Protein AF-A0A431VGW2-F1 (afdb_monomer)

Nearest PDB structures (foldseek):
  7bnu-assembly1_A2  TM=2.178E-01  e=5.273E+00  Danio rerio
  8dh2-assembly4_L  TM=2.349E-01  e=7.583E+00  Escherichia phage T7

Foldseek 3Di:
DQPDDLVLQDDDPVVLVVQLVLLQVLQVVLQVVLQVCCCVPPVDHSQKDWDPCLSVVLSVLLSSLVSVVCRVVNHDNPDADFLLLSLLSSLVSLLVDQLVSTMDGPDPPDDSVSSRLSSLLSSLSSSCVSLVFDDDPPVVVVSVVSSVVVVPPPDDDSVNSSVVSVVVCVVGHDDGDGDD

pLDDT: mean 82.5, std 11.65, range [38.53, 95.81]

Sequence (180 aa):
MPLYSVDDFQPSDFKKLNRIDVVQKTAEISVKTCNRIALRDHNLSDAVCVKEDGASNLVKAYFYNVSLFKVRNAYKKDQRINQEKICALLLKTCTEHNWAALFSQKSADLSDDFMEKMFIDFTFKLICAFAGVKDTSQTGNLERDFQICMHENSFMTDEWACWMMTSFIKAYGGPMGCEE

Mean predicted aligned error: 6.69 Å

Structure (mmCIF, N/CA/C/O backbone):
data_AF-A0A431VGW2-F1
#
_entry.id   AF-A0A431VGW2-F1
#
loop_
_atom_site.group_PDB
_atom_site.id
_atom_site.type_symbol
_atom_site.label_atom_id
_atom_site.label_alt_id
_atom_site.label_comp_id
_atom_site.label_asym_id
_atom_site.label_entity_id
_atom_site.label_seq_id
_atom_site.pdbx_PDB_ins_code
_atom_site.Cartn_x
_atom_site.Cartn_y
_atom_site.Cartn_z
_atom_site.occupancy
_atom_site.B_iso_or_equiv
_atom_site.auth_seq_id
_atom_site.auth_comp_id
_atom_site.auth_asym_id
_atom_site.auth_atom_id
_atom_site.pdbx_PDB_model_num
ATOM 1 N N . MET A 1 1 ? -3.380 15.784 28.406 1.00 56.41 1 MET A N 1
ATOM 2 C CA . MET A 1 1 ? -2.441 14.719 27.988 1.00 56.41 1 MET A CA 1
ATOM 3 C C . MET A 1 1 ? -3.245 13.590 27.366 1.00 56.41 1 MET A C 1
ATOM 5 O O . MET A 1 1 ? -4.336 13.342 27.873 1.00 56.41 1 MET A O 1
ATOM 9 N N . PRO A 1 2 ? -2.776 12.954 26.278 1.00 64.44 2 PRO A N 1
ATOM 10 C CA . PRO A 1 2 ? -3.439 11.767 25.747 1.00 64.44 2 PRO A CA 1
ATOM 11 C C . PRO A 1 2 ? -3.465 10.663 26.815 1.00 64.44 2 PRO A C 1
ATOM 13 O O . PRO A 1 2 ? -2.483 10.471 27.526 1.00 64.44 2 PRO A O 1
ATOM 16 N N . LEU A 1 3 ? -4.604 9.978 26.948 1.00 74.62 3 LEU A N 1
ATOM 17 C CA . LEU A 1 3 ? -4.813 8.896 27.926 1.00 74.62 3 LEU A CA 1
ATOM 18 C C . LEU A 1 3 ? -4.032 7.617 27.589 1.00 74.62 3 LEU A C 1
ATOM 20 O O . LEU A 1 3 ? -3.832 6.781 28.463 1.00 74.62 3 LEU A O 1
ATOM 24 N N . TYR A 1 4 ? -3.611 7.472 26.334 1.00 82.19 4 TYR A N 1
ATOM 25 C CA . TYR A 1 4 ? -2.929 6.297 25.807 1.00 82.19 4 TYR A CA 1
ATOM 26 C C . TYR A 1 4 ? -1.738 6.723 24.945 1.00 82.19 4 TYR A C 1
ATOM 28 O O . TYR A 1 4 ? -1.750 7.792 24.329 1.00 82.19 4 TYR A O 1
ATOM 36 N N . SER A 1 5 ? -0.723 5.870 24.898 1.00 87.56 5 SER A N 1
ATOM 37 C CA . SER A 1 5 ? 0.458 5.976 24.044 1.00 87.56 5 SER A CA 1
ATOM 38 C C . SER A 1 5 ? 0.283 5.186 22.740 1.00 87.56 5 SER A C 1
ATOM 40 O O . SER A 1 5 ? -0.665 4.421 22.577 1.00 87.56 5 SER A O 1
ATOM 42 N N . VAL A 1 6 ? 1.207 5.349 21.790 1.00 87.06 6 VAL A N 1
ATOM 43 C CA . VAL A 1 6 ? 1.234 4.559 20.541 1.00 87.06 6 VAL A CA 1
ATOM 44 C C . VAL A 1 6 ? 1.392 3.061 20.837 1.00 87.06 6 VAL A C 1
ATOM 46 O O . VAL A 1 6 ? 0.783 2.227 20.162 1.00 87.06 6 VAL A O 1
ATOM 49 N N . ASP A 1 7 ? 2.161 2.724 21.873 1.00 87.62 7 ASP A N 1
ATOM 50 C CA . ASP A 1 7 ? 2.459 1.344 22.264 1.00 87.62 7 ASP A CA 1
ATOM 51 C C . ASP A 1 7 ? 1.246 0.622 22.862 1.00 87.62 7 ASP A C 1
ATOM 53 O O . ASP A 1 7 ? 1.153 -0.603 22.802 1.00 87.62 7 ASP A O 1
ATOM 57 N N . ASP A 1 8 ? 0.252 1.370 23.345 1.00 85.19 8 ASP A N 1
ATOM 58 C CA . ASP A 1 8 ? -1.001 0.807 23.850 1.00 85.19 8 ASP A CA 1
ATOM 59 C C . ASP A 1 8 ? -1.900 0.208 22.755 1.00 85.19 8 ASP A C 1
ATOM 61 O O . ASP A 1 8 ? -2.843 -0.518 23.076 1.00 85.19 8 ASP A O 1
ATOM 65 N N . PHE A 1 9 ? -1.632 0.512 21.480 1.00 85.31 9 PHE A N 1
ATOM 66 C CA . PHE A 1 9 ? -2.439 0.086 20.329 1.00 85.31 9 PHE A CA 1
ATOM 67 C C . PHE A 1 9 ? -1.721 -0.915 19.417 1.00 85.31 9 PHE A C 1
ATOM 69 O O . PHE A 1 9 ? -2.153 -1.138 18.283 1.00 85.31 9 PHE A O 1
ATOM 76 N N . GLN A 1 10 ? -0.629 -1.525 19.889 1.00 84.44 10 GLN A N 1
ATOM 77 C CA . GLN A 1 10 ? 0.114 -2.504 19.102 1.00 84.44 10 GLN A CA 1
ATOM 78 C C . GLN A 1 10 ? -0.787 -3.690 18.719 1.00 84.44 10 GLN A C 1
ATOM 80 O O . GLN A 1 10 ? -1.446 -4.276 19.581 1.00 84.44 10 GLN A O 1
ATOM 85 N N . PRO A 1 11 ? -0.840 -4.069 17.432 1.00 85.88 11 PRO A N 1
ATOM 86 C CA . PRO A 1 11 ? -1.615 -5.227 17.009 1.00 85.88 11 PRO A CA 1
ATOM 87 C C . PRO A 1 11 ? -0.935 -6.520 17.478 1.00 85.88 11 PRO A C 1
ATOM 89 O O . PRO A 1 11 ? 0.277 -6.551 17.706 1.00 85.88 11 PRO A O 1
ATOM 92 N N . SER A 1 12 ? -1.707 -7.605 17.555 1.00 88.31 12 SER A N 1
ATOM 93 C CA . SER A 1 12 ? -1.162 -8.940 17.812 1.00 88.31 12 SER A CA 1
ATOM 94 C C . SER A 1 12 ? -0.187 -9.374 16.715 1.00 88.31 12 SER A C 1
ATOM 96 O O . SER A 1 12 ? -0.323 -8.975 15.554 1.00 88.31 12 SER A O 1
ATOM 98 N N . ASP A 1 13 ? 0.758 -10.249 17.059 1.00 90.06 13 ASP A N 1
ATOM 99 C CA . ASP A 1 13 ? 1.741 -10.767 16.099 1.00 90.06 13 ASP A CA 1
ATOM 100 C C . ASP A 1 13 ? 1.074 -11.495 14.932 1.00 90.06 13 ASP A C 1
ATOM 102 O O . ASP A 1 13 ? 1.464 -11.309 13.783 1.00 90.06 13 ASP A O 1
ATOM 106 N N . PHE A 1 14 ? -0.010 -12.230 15.196 1.00 90.06 14 PHE A N 1
ATOM 107 C CA . PHE A 1 14 ? -0.814 -12.854 14.147 1.00 90.06 14 PHE A CA 1
ATOM 108 C C . PHE A 1 14 ? -1.362 -11.822 13.149 1.00 90.06 14 PHE A C 1
ATOM 110 O O . PHE A 1 14 ? -1.251 -12.003 11.936 1.00 90.06 14 PHE A O 1
ATOM 117 N N . LYS A 1 15 ? -1.907 -10.700 13.642 1.00 88.00 15 LYS A N 1
ATOM 118 C CA . LYS A 1 15 ? -2.423 -9.625 12.784 1.00 88.00 15 LYS A CA 1
ATOM 119 C C . LYS A 1 15 ? -1.292 -8.954 12.001 1.00 88.00 15 LYS A C 1
ATOM 121 O O . LYS A 1 15 ? -1.484 -8.654 10.825 1.00 88.00 15 LYS A O 1
ATOM 126 N N . LYS A 1 16 ? -0.114 -8.761 12.609 1.00 90.62 16 LYS A N 1
ATOM 127 C CA . LYS A 1 16 ? 1.080 -8.242 11.917 1.00 90.62 16 LYS A CA 1
ATOM 128 C C . LYS A 1 16 ? 1.514 -9.166 10.781 1.00 90.62 16 LYS A C 1
ATOM 130 O O . LYS A 1 16 ? 1.629 -8.704 9.651 1.00 90.62 16 LYS A O 1
ATOM 135 N N . LEU A 1 17 ? 1.689 -10.455 11.066 1.00 93.44 17 LEU A N 1
ATOM 136 C CA . LEU A 1 17 ? 2.122 -11.459 10.091 1.00 93.44 17 LEU A CA 1
ATOM 137 C C . LEU A 1 17 ? 1.144 -11.585 8.922 1.00 93.44 17 LEU A C 1
ATOM 139 O O . LEU A 1 17 ? 1.574 -11.589 7.774 1.00 93.44 17 LEU A O 1
ATOM 143 N N . ASN A 1 18 ? -0.163 -11.598 9.194 1.00 91.94 18 ASN A N 1
ATOM 144 C CA . ASN A 1 18 ? -1.176 -11.631 8.139 1.00 91.94 18 ASN A CA 1
ATOM 145 C C . ASN A 1 18 ? -1.079 -10.396 7.221 1.00 91.94 18 ASN A C 1
ATOM 147 O O . ASN A 1 18 ? -1.107 -10.514 6.000 1.00 91.94 18 ASN A O 1
ATOM 151 N N . ARG A 1 19 ? -0.890 -9.192 7.783 1.00 91.44 19 ARG A N 1
ATOM 152 C CA . ARG A 1 19 ? -0.710 -7.986 6.956 1.00 91.44 19 ARG A CA 1
ATOM 153 C C . ARG A 1 19 ? 0.586 -8.016 6.145 1.00 91.44 19 ARG A C 1
ATOM 155 O O . ARG A 1 19 ? 0.565 -7.572 5.002 1.00 91.44 19 ARG A O 1
ATOM 162 N N . ILE A 1 20 ? 1.675 -8.551 6.699 1.00 94.50 20 ILE A N 1
ATOM 163 C CA . ILE A 1 20 ? 2.938 -8.733 5.965 1.00 94.50 20 ILE A CA 1
ATOM 164 C C . ILE A 1 20 ? 2.726 -9.670 4.774 1.00 94.50 20 ILE A C 1
ATOM 166 O O . ILE A 1 20 ? 3.119 -9.319 3.668 1.00 94.50 20 ILE A O 1
ATOM 170 N N . ASP A 1 21 ? 2.052 -10.804 4.974 1.00 94.50 21 ASP A N 1
ATOM 171 C CA . ASP A 1 21 ? 1.747 -11.766 3.908 1.00 94.50 21 ASP A CA 1
ATOM 172 C C . ASP A 1 21 ? 0.915 -11.136 2.776 1.00 94.50 21 ASP A C 1
ATOM 174 O O . ASP A 1 21 ? 1.247 -11.287 1.601 1.00 94.50 21 ASP A O 1
ATOM 178 N N . VAL A 1 22 ? -0.116 -10.350 3.112 1.00 93.50 22 VAL A N 1
ATOM 179 C CA . VAL A 1 22 ? -0.934 -9.636 2.113 1.00 93.50 22 VAL A CA 1
ATOM 180 C C . VAL A 1 22 ? -0.104 -8.619 1.325 1.00 93.50 22 VAL A C 1
ATOM 182 O O . VAL A 1 22 ? -0.194 -8.576 0.095 1.00 93.50 22 VAL A O 1
ATOM 185 N N . VAL A 1 23 ? 0.717 -7.812 2.005 1.00 94.62 23 VAL A N 1
ATOM 186 C CA . VAL A 1 23 ? 1.599 -6.830 1.354 1.00 94.62 23 VAL A CA 1
ATOM 187 C C . VAL A 1 23 ? 2.601 -7.529 0.437 1.00 94.62 23 VAL A C 1
ATOM 189 O O . VAL A 1 23 ? 2.736 -7.138 -0.721 1.00 94.62 23 VAL A O 1
ATOM 192 N N . GLN A 1 24 ? 3.253 -8.584 0.928 1.00 95.81 24 GLN A N 1
ATOM 193 C CA . GLN A 1 24 ? 4.257 -9.345 0.191 1.00 95.81 24 GLN A CA 1
ATOM 194 C C . GLN A 1 24 ? 3.669 -9.963 -1.082 1.00 95.81 24 GLN A C 1
ATOM 196 O O . GLN A 1 24 ? 4.183 -9.726 -2.173 1.00 95.81 24 GLN A O 1
ATOM 201 N N . LYS A 1 25 ? 2.541 -10.674 -0.972 1.00 94.88 25 LYS A N 1
ATOM 202 C CA . LYS A 1 25 ? 1.861 -11.281 -2.127 1.00 94.88 25 LYS A CA 1
ATOM 203 C C . LYS A 1 25 ? 1.445 -10.242 -3.162 1.00 94.88 25 LYS A C 1
ATOM 205 O O . LYS A 1 25 ? 1.613 -10.455 -4.361 1.00 94.88 25 LYS A O 1
ATOM 210 N N . THR A 1 26 ? 0.918 -9.106 -2.708 1.00 94.19 26 THR A N 1
ATOM 211 C CA . THR A 1 26 ? 0.514 -8.016 -3.606 1.00 94.19 26 THR A CA 1
ATOM 212 C C . THR A 1 26 ? 1.727 -7.436 -4.337 1.00 94.19 26 THR A C 1
ATOM 214 O O . THR A 1 26 ? 1.689 -7.256 -5.554 1.00 94.19 26 THR A O 1
ATOM 217 N N . ALA A 1 27 ? 2.832 -7.217 -3.619 1.00 94.06 27 ALA A N 1
ATOM 218 C CA . ALA A 1 27 ? 4.085 -6.725 -4.178 1.00 94.06 27 ALA A CA 1
ATOM 219 C C . ALA A 1 27 ? 4.665 -7.691 -5.224 1.00 94.06 27 ALA A C 1
ATOM 221 O O . ALA A 1 27 ? 5.057 -7.264 -6.308 1.00 94.06 27 ALA A O 1
ATOM 222 N N . GLU A 1 28 ? 4.661 -8.996 -4.948 1.00 94.62 28 GLU A N 1
ATOM 223 C CA . GLU A 1 28 ? 5.134 -10.031 -5.876 1.00 94.62 28 GLU A CA 1
ATOM 224 C C . GLU A 1 28 ? 4.308 -10.088 -7.169 1.00 94.62 28 GLU A C 1
ATOM 226 O O . GLU A 1 28 ? 4.868 -10.223 -8.261 1.00 94.62 28 GLU A O 1
ATOM 231 N N . ILE A 1 29 ? 2.983 -9.931 -7.075 1.00 92.50 29 ILE A N 1
ATOM 232 C CA . ILE A 1 29 ? 2.098 -9.864 -8.246 1.00 92.50 29 ILE A CA 1
ATOM 233 C C . ILE A 1 29 ? 2.423 -8.635 -9.108 1.00 92.50 29 ILE A C 1
ATOM 235 O O . ILE A 1 29 ? 2.529 -8.752 -10.338 1.00 92.50 29 ILE A O 1
ATOM 239 N N . SER A 1 30 ? 2.608 -7.467 -8.487 1.00 92.06 30 SER A N 1
ATOM 240 C CA . SER A 1 30 ? 2.977 -6.239 -9.200 1.00 92.06 30 SER A CA 1
ATOM 241 C C . SER A 1 30 ? 4.365 -6.350 -9.835 1.00 92.06 30 SER A C 1
ATOM 243 O O . SER A 1 30 ? 4.507 -6.042 -11.017 1.00 92.06 30 SER A O 1
ATOM 245 N N . VAL A 1 31 ? 5.357 -6.909 -9.134 1.00 93.25 31 VAL A N 1
ATOM 246 C CA . VAL A 1 31 ? 6.702 -7.165 -9.683 1.00 93.25 31 VAL A CA 1
ATOM 247 C C . VAL A 1 31 ? 6.652 -8.111 -10.879 1.00 93.25 31 VAL A C 1
ATOM 249 O O . VAL A 1 31 ? 7.264 -7.834 -11.908 1.00 93.25 31 VAL A O 1
ATOM 252 N N . LYS A 1 32 ? 5.892 -9.209 -10.801 1.00 93.00 32 LYS A N 1
ATOM 253 C CA . LYS A 1 32 ? 5.741 -10.145 -11.925 1.00 93.00 32 LYS A CA 1
ATOM 254 C C . LYS A 1 32 ? 5.127 -9.466 -13.150 1.00 93.00 32 LYS A C 1
ATOM 256 O O . LYS A 1 32 ? 5.559 -9.704 -14.278 1.00 93.00 32 LYS A O 1
ATOM 261 N N . THR A 1 33 ? 4.118 -8.624 -12.932 1.00 90.38 33 THR A N 1
ATOM 262 C CA . THR A 1 33 ? 3.461 -7.858 -14.002 1.00 90.38 33 THR A CA 1
ATOM 263 C C . THR A 1 33 ? 4.434 -6.863 -14.632 1.00 90.38 33 THR A C 1
ATOM 265 O O . THR A 1 33 ? 4.555 -6.815 -15.855 1.00 90.38 33 THR A O 1
ATOM 268 N N . CYS A 1 34 ? 5.173 -6.143 -13.793 1.00 89.44 34 CYS A N 1
ATOM 269 C CA . CYS A 1 34 ? 6.195 -5.178 -14.170 1.00 89.44 34 CYS A CA 1
ATOM 270 C C . CYS A 1 34 ? 7.328 -5.819 -14.984 1.00 89.44 34 CYS A C 1
ATOM 272 O O . CYS A 1 34 ? 7.589 -5.393 -16.105 1.00 89.44 34 CYS A O 1
ATOM 274 N N . ASN A 1 35 ? 7.919 -6.915 -14.499 1.00 91.62 35 ASN A N 1
ATOM 275 C CA . ASN A 1 35 ? 8.983 -7.628 -15.209 1.00 91.62 35 ASN A CA 1
ATOM 276 C C . ASN A 1 35 ? 8.513 -8.175 -16.565 1.00 91.62 35 ASN A C 1
ATOM 278 O O . ASN A 1 35 ? 9.290 -8.209 -17.514 1.00 91.62 35 ASN A O 1
ATOM 282 N N . ARG A 1 36 ? 7.233 -8.550 -16.707 1.00 91.50 36 ARG A N 1
ATOM 283 C CA . ARG A 1 36 ? 6.671 -8.939 -18.011 1.00 91.50 36 ARG A CA 1
ATOM 284 C C . ARG A 1 36 ? 6.597 -7.760 -18.988 1.00 91.50 36 ARG A C 1
ATOM 286 O O . ARG A 1 36 ? 6.844 -7.952 -20.174 1.00 91.50 36 ARG A O 1
ATOM 293 N N . ILE A 1 37 ? 6.241 -6.568 -18.507 1.00 89.25 37 ILE A N 1
ATOM 294 C CA . ILE A 1 37 ? 6.200 -5.343 -19.320 1.00 89.25 37 ILE A CA 1
ATOM 295 C C . ILE A 1 37 ? 7.624 -4.921 -19.696 1.00 89.25 37 ILE A C 1
ATOM 297 O O . ILE A 1 37 ? 7.900 -4.723 -20.874 1.00 89.25 37 ILE A O 1
ATOM 301 N N . ALA A 1 38 ? 8.542 -4.887 -18.727 1.00 88.25 38 ALA A N 1
ATOM 302 C CA . ALA A 1 38 ? 9.950 -4.563 -18.948 1.00 88.25 38 ALA A CA 1
ATOM 303 C C . ALA A 1 38 ? 10.614 -5.519 -19.953 1.00 88.25 38 ALA A C 1
ATOM 305 O O . ALA A 1 38 ? 11.348 -5.082 -20.838 1.00 88.25 38 ALA A O 1
ATOM 306 N N . LEU A 1 39 ? 10.301 -6.816 -19.886 1.00 91.25 39 LEU A N 1
ATOM 307 C CA . LEU A 1 39 ? 10.787 -7.786 -20.862 1.00 91.25 39 LEU A CA 1
ATOM 308 C C . LEU A 1 39 ? 10.233 -7.513 -22.265 1.00 91.25 39 LEU A C 1
ATOM 310 O O . LEU A 1 39 ? 10.981 -7.561 -23.235 1.00 91.25 39 LEU A O 1
ATOM 314 N N . ARG A 1 40 ? 8.934 -7.226 -22.386 1.00 90.44 40 ARG A N 1
ATOM 315 C CA . ARG A 1 40 ? 8.286 -7.003 -23.686 1.00 90.44 40 ARG A CA 1
ATOM 316 C C . ARG A 1 40 ? 8.753 -5.712 -24.357 1.00 90.44 40 ARG A C 1
ATOM 318 O O . ARG A 1 40 ? 9.020 -5.720 -25.553 1.00 90.44 40 ARG A O 1
ATOM 325 N N . ASP A 1 41 ? 8.821 -4.629 -23.592 1.00 87.19 41 ASP A N 1
ATOM 326 C CA . ASP A 1 41 ? 8.984 -3.278 -24.135 1.00 87.19 41 ASP A CA 1
ATOM 327 C C . ASP A 1 41 ? 10.460 -2.839 -24.142 1.00 87.19 41 ASP A C 1
ATOM 329 O O . ASP A 1 41 ? 10.853 -2.017 -24.967 1.00 87.19 41 ASP A O 1
ATOM 333 N N . HIS A 1 42 ? 11.291 -3.430 -23.273 1.00 85.00 42 HIS A N 1
ATOM 334 C CA . HIS A 1 42 ? 12.697 -3.050 -23.087 1.00 85.00 42 HIS A CA 1
ATOM 335 C C . HIS A 1 42 ? 13.684 -4.229 -23.145 1.00 85.00 42 HIS A C 1
ATOM 337 O O . HIS A 1 42 ? 14.885 -4.015 -23.018 1.00 85.00 42 HIS A O 1
ATOM 343 N N . ASN A 1 43 ? 13.218 -5.469 -23.351 1.00 86.94 43 ASN A N 1
ATOM 344 C CA . ASN A 1 43 ? 14.052 -6.680 -23.350 1.00 86.94 43 ASN A CA 1
ATOM 345 C C . ASN A 1 43 ? 14.838 -6.901 -22.037 1.00 86.94 43 ASN A C 1
ATOM 347 O O . ASN A 1 43 ? 15.945 -7.440 -22.041 1.00 86.94 43 ASN A O 1
ATOM 351 N N . LEU A 1 44 ? 14.261 -6.489 -20.902 1.00 86.44 44 LEU A N 1
ATOM 352 C CA . LEU A 1 44 ? 14.861 -6.630 -19.573 1.00 86.44 44 LEU A CA 1
ATOM 353 C C . LEU A 1 44 ? 14.169 -7.739 -18.767 1.00 86.44 44 LEU A C 1
ATOM 355 O O . LEU A 1 44 ? 12.988 -7.630 -18.436 1.00 86.44 44 LEU A O 1
ATOM 359 N N . SER A 1 45 ? 14.909 -8.785 -18.397 1.00 84.44 45 SER A N 1
ATOM 360 C CA . SER A 1 45 ? 14.451 -9.810 -17.448 1.00 84.44 45 SER A CA 1
ATOM 361 C C . SER A 1 45 ? 14.797 -9.428 -16.008 1.00 84.44 45 SER A C 1
ATOM 363 O O . SER A 1 45 ? 15.890 -8.929 -15.753 1.00 84.44 45 SER A O 1
ATOM 365 N N . ASP A 1 46 ? 13.898 -9.715 -15.062 1.00 86.06 46 ASP A N 1
ATOM 366 C CA . ASP A 1 46 ? 14.116 -9.514 -13.618 1.00 86.06 46 ASP A CA 1
ATOM 367 C C . ASP A 1 46 ? 14.555 -8.093 -13.233 1.00 86.06 46 ASP A C 1
ATOM 369 O O . ASP A 1 46 ? 15.362 -7.885 -12.327 1.00 86.06 46 ASP A O 1
ATOM 373 N N . ALA A 1 47 ? 14.000 -7.101 -13.928 1.00 88.56 47 ALA A N 1
ATOM 374 C CA . ALA A 1 47 ? 14.376 -5.702 -13.794 1.00 88.56 47 ALA A CA 1
ATOM 375 C C . ALA A 1 47 ? 13.989 -5.092 -12.431 1.00 88.56 47 ALA A C 1
ATOM 377 O O . ALA A 1 47 ? 14.612 -4.124 -11.993 1.00 88.56 47 ALA A O 1
ATOM 378 N N . VAL A 1 48 ? 13.004 -5.677 -11.743 1.00 92.12 48 VAL A N 1
ATOM 379 C CA . VAL A 1 48 ? 12.520 -5.250 -10.424 1.00 92.12 48 VAL A CA 1
ATOM 380 C C . VAL A 1 48 ? 12.382 -6.443 -9.476 1.00 92.12 48 VAL A C 1
ATOM 382 O O . VAL A 1 48 ? 12.021 -7.548 -9.892 1.00 92.12 48 VAL A O 1
ATOM 385 N N . CYS A 1 49 ? 12.633 -6.228 -8.181 1.00 93.56 49 CYS A N 1
ATOM 386 C CA . CYS A 1 49 ? 12.298 -7.178 -7.117 1.00 93.56 49 CYS A CA 1
ATOM 387 C C . CYS A 1 49 ? 11.759 -6.491 -5.853 1.00 93.56 49 CYS A C 1
ATOM 389 O O . CYS A 1 49 ? 11.967 -5.296 -5.639 1.00 93.56 49 CYS A O 1
ATOM 391 N N . VAL A 1 50 ? 11.091 -7.265 -4.994 1.00 94.06 50 VAL A N 1
ATOM 392 C CA . VAL A 1 50 ? 10.700 -6.827 -3.643 1.00 94.06 50 VAL A CA 1
ATOM 393 C C . VAL A 1 50 ? 11.931 -6.862 -2.730 1.00 94.06 50 VAL A C 1
ATOM 395 O O . VAL A 1 50 ? 12.750 -7.777 -2.833 1.00 94.06 50 VAL A O 1
ATOM 398 N N . LYS A 1 51 ? 12.089 -5.866 -1.855 1.00 94.62 51 LYS A N 1
ATOM 399 C CA . LYS A 1 51 ? 13.132 -5.855 -0.816 1.00 94.62 51 LYS A CA 1
ATOM 400 C C . LYS A 1 51 ? 12.792 -6.844 0.298 1.00 94.62 51 LYS A C 1
ATOM 402 O O . LYS A 1 51 ? 11.637 -6.911 0.702 1.00 94.62 51 LYS A O 1
ATOM 407 N N . GLU A 1 52 ? 13.802 -7.523 0.842 1.00 90.69 52 GLU A N 1
ATOM 408 C CA . GLU A 1 52 ? 13.655 -8.546 1.896 1.00 90.69 52 GLU A CA 1
ATOM 409 C C . GLU A 1 52 ? 12.811 -8.060 3.091 1.00 90.69 52 GLU A C 1
ATOM 411 O O . GLU A 1 52 ? 11.874 -8.737 3.503 1.00 90.69 52 GLU A O 1
ATOM 416 N N . ASP A 1 53 ? 13.044 -6.828 3.555 1.00 92.56 53 ASP A N 1
ATOM 417 C CA . ASP A 1 53 ? 12.290 -6.215 4.658 1.00 92.56 53 ASP A CA 1
ATOM 418 C C . ASP A 1 53 ? 11.219 -5.208 4.212 1.00 92.56 53 ASP A C 1
ATOM 420 O O . ASP A 1 53 ? 10.578 -4.567 5.051 1.00 92.56 53 ASP A O 1
ATOM 424 N N . GLY A 1 54 ? 11.009 -5.031 2.905 1.00 91.69 54 GLY A N 1
ATOM 425 C CA . GLY A 1 54 ? 10.149 -3.972 2.368 1.00 91.69 54 GLY A CA 1
ATOM 426 C C . GLY A 1 54 ? 8.713 -4.070 2.887 1.00 91.69 54 GLY A C 1
ATOM 427 O O . GLY A 1 54 ? 8.162 -3.096 3.405 1.00 91.69 54 GLY A O 1
ATOM 428 N N . ALA A 1 55 ? 8.131 -5.272 2.833 1.00 94.00 55 ALA A N 1
ATOM 429 C CA . ALA A 1 55 ? 6.779 -5.523 3.329 1.00 94.00 55 ALA A CA 1
ATOM 430 C C . ALA A 1 55 ? 6.674 -5.322 4.850 1.00 94.00 55 ALA A C 1
ATOM 432 O O . ALA A 1 55 ? 5.741 -4.680 5.335 1.00 94.00 55 ALA A O 1
ATOM 433 N N . SER A 1 56 ? 7.657 -5.820 5.606 1.00 9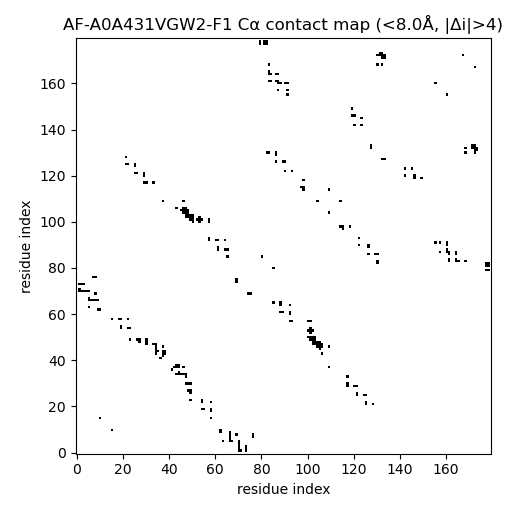3.94 56 SER A N 1
ATOM 434 C CA . SER A 1 56 ? 7.719 -5.678 7.066 1.00 93.94 56 SER A CA 1
ATOM 435 C C . SER A 1 56 ? 7.787 -4.209 7.486 1.00 93.94 56 SER A C 1
ATOM 437 O O . SER A 1 56 ? 7.042 -3.774 8.367 1.00 93.94 56 SER A O 1
ATOM 439 N N . ASN A 1 57 ? 8.626 -3.417 6.819 1.00 92.88 57 ASN A N 1
ATOM 440 C CA . ASN A 1 57 ? 8.792 -1.997 7.107 1.00 92.88 57 ASN A CA 1
ATOM 441 C C . ASN A 1 57 ? 7.534 -1.192 6.763 1.00 92.88 57 ASN A C 1
ATOM 443 O O . ASN A 1 57 ? 7.092 -0.389 7.587 1.00 92.88 57 ASN A O 1
ATOM 447 N N . LEU A 1 58 ? 6.900 -1.466 5.617 1.00 92.88 58 LEU A N 1
ATOM 448 C CA . LEU A 1 58 ? 5.641 -0.820 5.243 1.00 92.88 58 LEU A CA 1
ATOM 449 C C . LEU A 1 58 ? 4.526 -1.130 6.257 1.00 92.88 58 LEU A C 1
ATOM 451 O O . LEU A 1 58 ? 3.806 -0.230 6.687 1.00 92.88 58 LEU A O 1
ATOM 455 N N . VAL A 1 59 ? 4.414 -2.387 6.701 1.00 93.19 59 VAL A N 1
ATOM 456 C CA . VAL A 1 59 ? 3.417 -2.793 7.706 1.00 93.19 59 VAL A CA 1
ATOM 457 C C . VAL A 1 59 ? 3.686 -2.154 9.069 1.00 93.19 59 VAL A C 1
ATOM 459 O O . VAL A 1 59 ? 2.743 -1.724 9.737 1.00 93.19 59 VAL A O 1
ATOM 462 N N . LYS A 1 60 ? 4.952 -2.047 9.490 1.00 92.62 60 LYS A N 1
ATOM 463 C CA . LYS A 1 60 ? 5.324 -1.328 10.721 1.00 92.62 60 LYS A CA 1
ATOM 464 C C . LYS A 1 60 ? 4.909 0.142 10.648 1.00 92.62 60 LYS A C 1
ATOM 466 O O . LYS A 1 60 ? 4.282 0.629 11.588 1.00 92.62 60 LYS A O 1
ATOM 471 N N . ALA A 1 61 ? 5.202 0.820 9.537 1.00 92.31 61 ALA A N 1
ATOM 472 C CA . ALA A 1 61 ? 4.808 2.211 9.323 1.00 92.31 61 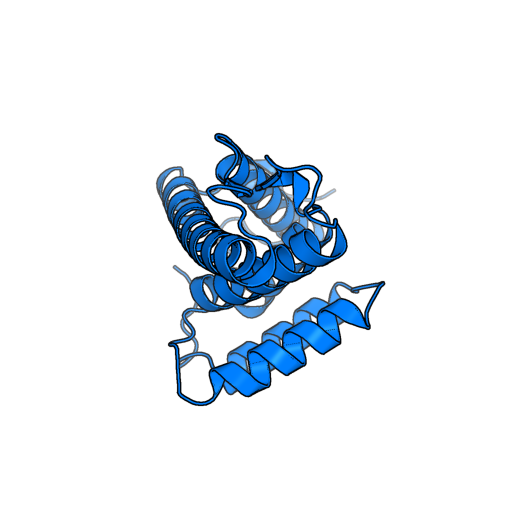ALA A CA 1
ATOM 473 C C . ALA A 1 61 ? 3.280 2.383 9.315 1.00 92.31 61 ALA A C 1
ATOM 475 O O . ALA A 1 61 ? 2.749 3.279 9.969 1.00 92.31 61 ALA A O 1
ATOM 476 N N . TYR A 1 62 ? 2.560 1.473 8.655 1.00 92.19 62 TYR A N 1
ATOM 477 C CA . TYR A 1 62 ? 1.099 1.452 8.653 1.00 92.19 62 TYR A CA 1
ATOM 478 C C . TYR A 1 62 ? 0.522 1.342 10.071 1.00 92.19 62 TYR A C 1
ATOM 480 O O . TYR A 1 62 ? -0.310 2.158 10.469 1.00 92.19 62 TYR A O 1
ATOM 488 N N . PHE A 1 63 ? 0.982 0.378 10.875 1.00 91.31 63 PHE A N 1
ATOM 489 C CA . PHE A 1 63 ? 0.477 0.231 12.241 1.00 91.31 63 PHE A CA 1
ATOM 490 C C . PHE A 1 63 ? 0.864 1.394 13.149 1.00 91.31 63 PHE A C 1
ATOM 492 O O . PHE A 1 63 ? 0.060 1.788 13.992 1.00 91.31 63 PHE A O 1
ATOM 499 N N . TYR A 1 64 ? 2.041 1.986 12.951 1.00 91.19 64 TYR A N 1
ATOM 500 C CA . TYR A 1 64 ? 2.417 3.215 13.639 1.00 91.19 64 TYR A CA 1
ATOM 501 C C . TYR A 1 64 ? 1.435 4.357 13.326 1.00 91.19 64 TYR A C 1
ATOM 503 O O . TYR A 1 64 ? 0.926 4.995 14.250 1.00 91.19 64 TYR A O 1
ATOM 511 N N . ASN A 1 65 ? 1.076 4.548 12.052 1.00 88.94 65 ASN A N 1
ATOM 512 C CA . ASN A 1 65 ? 0.088 5.545 11.628 1.00 88.94 65 ASN A CA 1
ATOM 513 C C . ASN A 1 65 ? -1.316 5.262 12.196 1.00 88.94 65 ASN A C 1
ATOM 515 O O . ASN A 1 65 ? -1.996 6.188 12.644 1.00 88.94 65 ASN A O 1
ATOM 519 N N . VAL A 1 66 ? -1.734 3.994 12.268 1.00 89.00 66 VAL A N 1
ATOM 520 C CA . VAL A 1 66 ? -2.994 3.590 12.923 1.00 89.00 66 VAL A CA 1
ATOM 521 C C . VAL A 1 66 ? -2.991 3.933 14.413 1.00 89.00 66 VAL A C 1
ATOM 523 O O . VAL A 1 66 ? -3.949 4.528 14.915 1.00 89.00 66 VAL A O 1
ATOM 526 N N . SER A 1 67 ? -1.923 3.590 15.129 1.00 89.44 67 SER A N 1
ATOM 527 C CA . SER A 1 67 ? -1.792 3.881 16.557 1.00 89.44 67 SER A CA 1
ATOM 528 C C . SER A 1 67 ? -1.760 5.387 16.826 1.00 89.44 67 SER A C 1
ATOM 530 O O . SER A 1 67 ? -2.475 5.871 17.705 1.00 89.44 67 SER A O 1
ATOM 532 N N . LEU A 1 68 ? -1.012 6.156 16.027 1.00 88.38 68 LEU A N 1
ATOM 533 C CA . LEU A 1 68 ? -1.006 7.619 16.091 1.00 88.38 68 LEU A CA 1
ATOM 534 C C . LEU A 1 68 ? -2.398 8.211 15.869 1.00 88.38 68 LEU A C 1
ATOM 536 O O . LEU A 1 68 ? -2.813 9.101 16.614 1.00 88.38 68 LEU A O 1
ATOM 540 N N . PHE A 1 69 ? -3.129 7.719 14.866 1.00 87.25 69 PHE A N 1
ATOM 541 C CA . PHE A 1 69 ? -4.493 8.158 14.591 1.00 87.25 69 PHE A CA 1
ATOM 542 C C . PHE A 1 69 ? -5.410 7.922 15.797 1.00 87.25 69 PHE A C 1
ATOM 544 O O . PHE A 1 69 ? -6.131 8.834 16.209 1.00 87.25 69 PHE A O 1
ATOM 551 N N . LYS A 1 70 ? -5.347 6.734 16.411 1.00 87.94 70 LYS A N 1
ATOM 552 C CA . LYS A 1 70 ? -6.141 6.400 17.604 1.00 87.94 70 LYS A CA 1
ATOM 553 C C . LYS A 1 70 ? -5.822 7.307 18.793 1.00 87.94 70 LYS A C 1
ATOM 555 O O . LYS A 1 70 ? -6.749 7.817 19.423 1.00 87.94 70 LYS A O 1
ATOM 560 N N . VAL A 1 71 ? -4.539 7.569 19.058 1.00 87.62 71 VAL A N 1
ATOM 561 C CA . VAL A 1 71 ? -4.091 8.472 20.135 1.00 87.62 71 VAL A CA 1
ATOM 562 C C . VAL A 1 71 ? -4.601 9.897 19.910 1.00 87.62 71 VAL A C 1
ATOM 564 O O . VAL A 1 71 ? -5.186 10.492 20.815 1.00 87.62 71 VAL A O 1
ATOM 567 N N . ARG A 1 72 ? -4.426 10.439 18.697 1.00 87.56 72 ARG A N 1
ATOM 568 C CA . ARG A 1 72 ? -4.841 11.811 18.348 1.00 87.56 72 ARG A CA 1
ATOM 569 C C . ARG A 1 72 ? -6.349 12.026 18.451 1.00 87.56 72 ARG A C 1
ATOM 571 O O . ARG A 1 72 ? -6.781 13.142 18.709 1.00 87.56 72 ARG A O 1
ATOM 578 N N . ASN A 1 73 ? -7.132 10.963 18.286 1.00 85.25 73 ASN A N 1
ATOM 579 C CA . ASN A 1 73 ? -8.592 11.004 18.319 1.00 85.25 73 ASN A CA 1
ATOM 580 C C . ASN A 1 73 ? -9.188 10.399 19.604 1.00 85.25 73 ASN A C 1
ATOM 582 O O . ASN A 1 73 ? -10.375 10.088 19.632 1.00 85.25 73 ASN A O 1
ATOM 586 N N . ALA A 1 74 ? -8.376 10.216 20.653 1.00 85.94 74 ALA A N 1
ATOM 587 C CA . ALA A 1 74 ? -8.805 9.730 21.968 1.00 85.94 74 ALA A CA 1
ATOM 588 C C . ALA A 1 74 ? -9.606 8.408 21.940 1.00 85.94 74 ALA A C 1
ATOM 590 O O . ALA A 1 74 ? -10.538 8.219 22.725 1.00 85.94 74 ALA A O 1
ATOM 591 N N . TYR A 1 75 ? -9.236 7.481 21.049 1.00 85.00 75 TYR A N 1
ATOM 592 C CA . TYR A 1 75 ? -9.840 6.147 21.006 1.00 85.00 75 TYR A CA 1
ATOM 593 C C . TYR A 1 75 ? -9.538 5.371 22.294 1.00 85.00 75 TYR A C 1
ATOM 595 O O . TYR A 1 75 ? -8.450 5.471 22.861 1.00 85.00 75 TYR A O 1
ATOM 603 N N . LYS A 1 76 ? -10.481 4.532 22.722 1.00 86.25 76 LYS A N 1
ATOM 604 C CA . LYS A 1 76 ? -10.247 3.484 23.727 1.00 86.25 76 LYS A CA 1
ATOM 605 C C . LYS A 1 76 ? -9.527 2.290 23.090 1.00 86.25 76 LYS A C 1
ATOM 607 O O . LYS A 1 76 ? -9.601 2.095 21.876 1.00 86.25 76 LYS A O 1
ATOM 612 N N . LYS A 1 77 ? -8.839 1.472 23.896 1.00 81.19 77 LYS A N 1
ATOM 613 C CA . LYS A 1 77 ? -8.018 0.336 23.416 1.00 81.19 77 LYS A CA 1
ATOM 614 C C . LYS A 1 77 ? -8.801 -0.662 22.553 1.00 81.19 77 LYS A C 1
ATOM 616 O O . LYS A 1 77 ? -8.293 -1.146 21.547 1.00 81.19 77 LYS A O 1
ATOM 621 N N . ASP A 1 78 ? -10.046 -0.915 22.927 1.00 80.25 78 ASP A N 1
ATOM 622 C CA . ASP A 1 78 ? -10.992 -1.828 22.285 1.00 80.25 78 ASP A CA 1
ATOM 623 C C . ASP A 1 78 ? -11.772 -1.192 21.123 1.00 80.25 78 ASP A C 1
ATOM 625 O O . ASP A 1 78 ? -12.422 -1.896 20.348 1.00 80.25 78 ASP A O 1
ATOM 629 N N . GLN A 1 79 ? -11.698 0.132 20.949 1.00 80.38 79 GLN A N 1
ATOM 630 C CA . GLN A 1 79 ? -12.405 0.795 19.862 1.00 80.38 79 GLN A CA 1
ATOM 631 C C . GLN A 1 79 ? -11.762 0.489 18.509 1.00 80.38 79 GLN A C 1
ATOM 633 O O . GLN A 1 79 ? -10.567 0.711 18.256 1.00 80.38 79 GLN A O 1
ATOM 638 N N . ARG A 1 80 ? -12.613 -0.005 17.613 1.00 80.44 80 ARG A N 1
ATOM 639 C CA . ARG A 1 80 ? -12.290 -0.313 16.224 1.00 80.44 80 ARG A CA 1
ATOM 640 C C . ARG A 1 80 ? -12.370 0.946 15.369 1.00 80.44 80 ARG A C 1
ATOM 642 O O . ARG A 1 80 ? -13.185 1.833 15.612 1.00 80.44 80 ARG A O 1
ATOM 649 N N . ILE A 1 81 ? -11.510 1.004 14.359 1.00 81.69 81 ILE A N 1
ATOM 650 C CA . ILE A 1 81 ? -11.622 1.967 13.262 1.00 81.69 81 ILE A CA 1
ATOM 651 C C . ILE A 1 81 ? -12.367 1.289 12.116 1.00 81.69 81 ILE A C 1
ATOM 653 O O . ILE A 1 81 ? -12.255 0.081 11.929 1.00 81.69 81 ILE A O 1
ATOM 657 N N . ASN A 1 82 ? -13.167 2.055 11.386 1.00 79.44 82 ASN A N 1
ATOM 658 C CA . ASN A 1 82 ? -13.902 1.536 10.241 1.00 79.44 82 ASN A CA 1
ATOM 659 C C .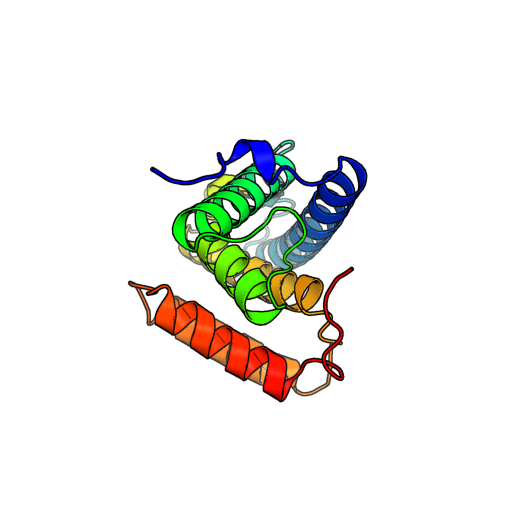 ASN A 1 82 ? -12.970 1.330 9.030 1.00 79.44 82 ASN A C 1
ATOM 661 O O . ASN A 1 82 ? -11.867 1.881 8.963 1.00 79.44 82 ASN A O 1
ATOM 665 N N . GLN A 1 83 ? -13.428 0.525 8.070 1.00 76.38 83 GLN A N 1
ATOM 666 C CA . GLN A 1 83 ? -12.631 0.083 6.921 1.00 76.38 83 GLN A CA 1
ATOM 667 C C . GLN A 1 83 ? -12.123 1.238 6.046 1.00 76.38 83 GLN A C 1
ATOM 669 O O . GLN A 1 83 ? -11.001 1.212 5.552 1.00 76.38 83 GLN A O 1
ATOM 674 N N . GLU A 1 84 ? -12.932 2.280 5.888 1.00 80.19 84 GLU A N 1
ATOM 675 C CA . GLU A 1 84 ? -12.591 3.509 5.161 1.00 80.19 84 GLU A CA 1
ATOM 676 C C . GLU A 1 84 ? -11.391 4.235 5.780 1.00 80.19 84 GLU A C 1
ATOM 678 O O . GLU A 1 84 ? -10.464 4.596 5.059 1.00 80.19 84 GLU A O 1
ATOM 683 N N . LYS A 1 85 ? -11.326 4.348 7.114 1.00 82.50 85 LYS A N 1
ATOM 684 C CA . LYS A 1 85 ? -10.149 4.906 7.799 1.00 82.50 85 LYS A CA 1
ATOM 685 C C . LYS A 1 85 ? -8.931 3.997 7.671 1.00 82.50 85 LYS A C 1
ATOM 687 O O . LYS A 1 85 ? -7.828 4.503 7.509 1.00 82.50 85 LYS A O 1
ATOM 692 N N . ILE A 1 86 ? -9.115 2.675 7.719 1.00 83.50 86 ILE A N 1
ATOM 693 C CA . ILE A 1 86 ? -8.031 1.705 7.487 1.00 83.50 86 ILE A CA 1
ATOM 694 C C . ILE A 1 86 ? -7.408 1.923 6.106 1.00 83.50 86 ILE A C 1
ATOM 696 O O . ILE A 1 86 ? -6.191 2.056 5.996 1.00 83.50 86 ILE A O 1
ATOM 700 N N . CYS A 1 87 ? -8.239 2.009 5.068 1.00 85.44 87 CYS A N 1
ATOM 701 C CA . CYS A 1 87 ? -7.763 2.180 3.700 1.00 85.44 87 CYS A CA 1
ATOM 702 C C . CYS A 1 87 ? -7.161 3.576 3.478 1.00 85.44 87 CYS A C 1
ATOM 704 O O . CYS A 1 87 ? -6.151 3.692 2.792 1.00 85.44 87 CYS A O 1
ATOM 706 N N . ALA A 1 88 ? -7.699 4.619 4.120 1.00 86.12 88 ALA A N 1
ATOM 707 C CA . ALA A 1 88 ? -7.139 5.970 4.047 1.00 86.12 88 ALA A CA 1
ATOM 708 C C . ALA A 1 88 ? -5.762 6.059 4.720 1.00 86.12 88 ALA A C 1
ATOM 710 O O . ALA A 1 88 ? -4.838 6.650 4.168 1.00 86.12 88 ALA A O 1
ATOM 711 N N . LEU A 1 89 ? -5.596 5.426 5.885 1.00 88.56 89 LEU A N 1
ATOM 712 C CA . LEU A 1 89 ? -4.307 5.348 6.575 1.00 88.56 89 LEU A CA 1
ATOM 713 C C . LEU A 1 89 ? -3.292 4.521 5.782 1.00 88.56 89 LEU A C 1
ATOM 715 O O . LEU A 1 89 ? -2.118 4.874 5.754 1.00 88.56 89 LEU A O 1
ATOM 719 N N . LEU A 1 90 ? -3.739 3.455 5.115 1.00 88.94 90 LEU A N 1
ATOM 720 C CA . LEU A 1 90 ? -2.893 2.656 4.234 1.00 88.94 90 LEU A CA 1
ATOM 721 C C . LEU A 1 90 ? -2.426 3.458 3.019 1.00 88.94 90 LEU A C 1
ATOM 723 O O . LEU A 1 90 ? -1.234 3.471 2.726 1.00 88.94 90 LEU A O 1
ATOM 727 N N . LEU A 1 91 ? -3.349 4.159 2.355 1.00 88.75 91 LEU A N 1
ATOM 728 C CA . LEU A 1 91 ? -3.039 5.042 1.237 1.00 88.75 91 LEU A CA 1
ATOM 729 C C . LEU A 1 91 ? -2.032 6.114 1.658 1.00 88.75 91 LEU A C 1
ATOM 731 O O . LEU A 1 91 ? -1.017 6.283 0.992 1.00 88.75 91 LEU A O 1
ATOM 735 N N . LYS A 1 92 ? -2.261 6.755 2.810 1.00 87.44 92 LYS A N 1
ATOM 736 C CA . LYS A 1 92 ? -1.334 7.727 3.393 1.00 87.44 92 LYS A CA 1
ATOM 737 C C . LYS A 1 92 ? 0.054 7.132 3.624 1.00 87.44 92 LYS A C 1
ATOM 739 O O . LYS A 1 92 ? 1.045 7.713 3.191 1.00 87.44 92 LYS A O 1
ATOM 744 N N . THR A 1 93 ? 0.135 5.956 4.252 1.00 88.75 93 THR A N 1
ATOM 745 C CA . THR A 1 93 ? 1.410 5.256 4.454 1.00 88.75 93 THR A CA 1
ATOM 746 C C . THR A 1 93 ? 2.107 4.988 3.124 1.00 88.75 93 THR A C 1
ATOM 748 O O . THR A 1 93 ? 3.307 5.231 3.025 1.00 88.75 93 THR A O 1
ATOM 751 N N . CYS A 1 94 ? 1.378 4.535 2.102 1.00 88.44 94 CYS A N 1
ATOM 752 C CA . CYS A 1 94 ? 1.935 4.348 0.770 1.00 88.44 94 CYS A CA 1
ATOM 753 C C . CYS A 1 94 ? 2.406 5.666 0.155 1.00 88.44 94 CYS A C 1
ATOM 755 O O . CYS A 1 94 ? 3.469 5.663 -0.421 1.00 88.44 94 CYS A O 1
ATOM 757 N N . THR A 1 95 ? 1.701 6.787 0.299 1.00 82.38 95 THR A N 1
ATOM 758 C CA . THR A 1 95 ? 2.148 8.074 -0.273 1.00 82.38 95 THR A CA 1
ATOM 759 C C . THR A 1 95 ? 3.325 8.711 0.458 1.00 82.38 95 THR A C 1
ATOM 761 O O . THR A 1 95 ? 4.127 9.406 -0.154 1.00 82.38 95 THR A O 1
ATOM 764 N N . GLU A 1 96 ? 3.442 8.486 1.769 1.00 84.19 96 GLU A N 1
ATOM 765 C CA . GLU A 1 96 ? 4.572 8.972 2.573 1.00 84.19 96 GLU A CA 1
ATOM 766 C C . GLU A 1 96 ? 5.866 8.195 2.273 1.00 84.19 96 GLU A C 1
ATOM 768 O O . GLU A 1 96 ? 6.959 8.668 2.584 1.00 84.19 96 GLU A O 1
ATOM 773 N N . HI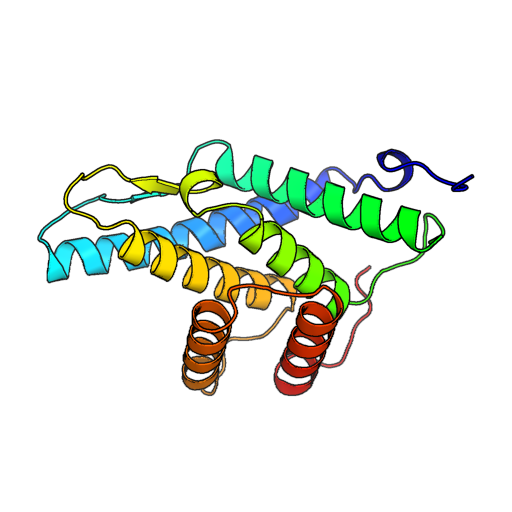S A 1 97 ? 5.753 7.010 1.667 1.00 81.00 97 HIS A N 1
ATOM 774 C CA . HIS A 1 97 ? 6.878 6.178 1.254 1.00 81.00 97 HIS A CA 1
ATOM 775 C C . HIS A 1 97 ? 6.996 6.195 -0.271 1.00 81.00 97 HIS A C 1
ATOM 777 O O . HIS A 1 97 ? 6.025 6.004 -0.986 1.00 81.00 97 HIS A O 1
ATOM 783 N N . ASN A 1 98 ? 8.197 6.371 -0.813 1.00 81.69 98 ASN A N 1
ATOM 784 C CA . ASN A 1 98 ? 8.380 6.169 -2.248 1.00 81.69 98 ASN A CA 1
ATOM 785 C C . ASN A 1 98 ? 8.427 4.668 -2.588 1.00 81.69 98 ASN A C 1
ATOM 787 O O . ASN A 1 98 ? 8.594 3.806 -1.718 1.00 81.69 98 ASN A O 1
ATOM 791 N N . TRP A 1 99 ? 8.350 4.352 -3.882 1.00 89.56 99 TRP A N 1
ATOM 792 C CA . TRP A 1 99 ? 8.494 2.983 -4.383 1.00 89.56 99 TRP A CA 1
ATOM 793 C C . TRP A 1 99 ? 9.789 2.314 -3.900 1.00 89.56 99 TRP A C 1
ATOM 795 O O . TRP A 1 99 ? 9.812 1.104 -3.669 1.00 89.56 99 TRP A O 1
ATOM 805 N N . ALA A 1 100 ? 10.847 3.100 -3.676 1.00 89.69 100 ALA A N 1
ATOM 806 C CA . ALA A 1 100 ? 12.140 2.616 -3.215 1.00 89.69 100 ALA A CA 1
ATOM 807 C C . ALA A 1 100 ? 12.104 2.087 -1.772 1.00 89.69 100 ALA A C 1
ATOM 809 O O . ALA A 1 100 ? 13.031 1.392 -1.365 1.00 89.69 100 ALA A O 1
ATOM 810 N N . ALA A 1 101 ? 11.058 2.343 -0.984 1.00 88.12 101 ALA A N 1
ATOM 811 C CA . ALA A 1 101 ? 10.893 1.705 0.321 1.00 88.12 101 ALA A CA 1
ATOM 812 C C . ALA A 1 101 ? 10.597 0.197 0.205 1.00 88.12 101 ALA A C 1
ATOM 814 O O 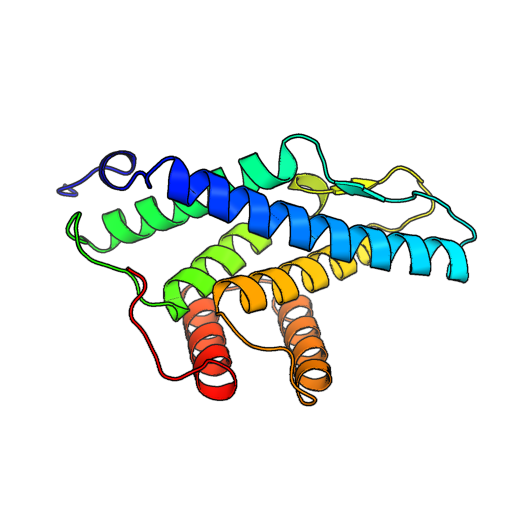. ALA A 1 101 ? 11.015 -0.584 1.061 1.00 88.12 101 ALA A O 1
ATOM 815 N N . LEU A 1 102 ? 9.906 -0.217 -0.861 1.00 92.19 102 LEU A N 1
ATOM 816 C CA . LEU A 1 102 ? 9.408 -1.584 -1.040 1.00 92.19 102 LEU A CA 1
ATOM 817 C C . LEU A 1 102 ? 10.127 -2.345 -2.159 1.00 92.19 102 LEU A C 1
ATOM 819 O O . LEU A 1 102 ? 10.339 -3.554 -2.051 1.00 92.19 102 LEU A O 1
ATOM 823 N N . PHE A 1 103 ? 10.517 -1.644 -3.219 1.00 93.50 103 PHE A N 1
ATOM 824 C CA . PHE A 1 103 ? 11.051 -2.234 -4.437 1.00 93.50 103 PHE A CA 1
ATOM 825 C C . PHE A 1 103 ? 12.510 -1.845 -4.667 1.00 93.50 103 PHE A C 1
ATOM 827 O O . PHE A 1 103 ? 12.954 -0.756 -4.300 1.00 93.50 103 PHE A O 1
ATOM 834 N N . SER A 1 104 ? 13.251 -2.746 -5.304 1.00 92.50 104 SER A N 1
ATOM 835 C CA . SER A 1 104 ? 14.588 -2.490 -5.831 1.00 92.50 104 SER A CA 1
ATOM 836 C C . SER A 1 104 ? 14.567 -2.606 -7.346 1.00 92.50 104 SER A C 1
ATOM 838 O O . SER A 1 104 ? 14.100 -3.606 -7.894 1.00 92.50 104 SER A O 1
ATOM 840 N N . GLN A 1 105 ? 15.130 -1.602 -8.004 1.00 90.12 105 GLN A N 1
ATOM 841 C CA . GLN A 1 105 ? 15.421 -1.614 -9.427 1.00 90.12 105 GLN A CA 1
ATOM 842 C C . GLN A 1 105 ? 16.790 -2.264 -9.657 1.00 90.12 105 GLN A C 1
ATOM 844 O O . GLN A 1 105 ? 17.768 -1.914 -8.998 1.00 90.12 105 GLN A O 1
ATOM 849 N N . LYS A 1 106 ? 16.856 -3.235 -10.571 1.00 85.81 106 LYS A N 1
ATOM 850 C CA . LYS A 1 106 ? 18.090 -3.953 -10.930 1.00 85.81 106 LYS A CA 1
ATOM 851 C C . LYS A 1 106 ? 18.697 -3.504 -12.259 1.00 85.81 106 LYS A C 1
ATOM 853 O O . LYS A 1 106 ? 19.871 -3.772 -12.490 1.00 85.81 106 LYS A O 1
ATOM 858 N N . SER A 1 107 ? 17.926 -2.833 -13.116 1.00 79.50 107 SER A N 1
ATOM 859 C CA . SER A 1 107 ? 18.403 -2.282 -14.391 1.00 79.50 107 SER A CA 1
ATOM 860 C C . SER A 1 107 ? 18.297 -0.764 -14.391 1.00 79.50 107 SER A C 1
ATOM 862 O O . SER A 1 107 ? 17.220 -0.248 -14.116 1.00 79.50 107 SER A O 1
ATOM 864 N N . ALA A 1 108 ? 19.373 -0.059 -14.746 1.00 75.69 108 ALA A N 1
ATOM 865 C CA . ALA A 1 108 ? 19.388 1.402 -14.875 1.00 75.69 108 ALA A CA 1
ATOM 866 C C . ALA A 1 108 ? 18.521 1.928 -16.037 1.00 75.69 108 ALA A C 1
ATOM 868 O O . ALA A 1 108 ? 18.214 3.113 -16.077 1.00 75.69 108 ALA A O 1
ATOM 869 N N . ASP A 1 109 ? 18.104 1.050 -16.952 1.00 79.19 109 ASP A N 1
ATOM 870 C CA . ASP A 1 109 ? 17.293 1.409 -18.121 1.00 79.19 109 ASP A CA 1
ATOM 871 C C . ASP A 1 109 ? 15.803 1.621 -17.786 1.00 79.19 109 ASP A C 1
ATOM 873 O O . ASP A 1 109 ? 15.035 2.093 -18.624 1.00 79.19 109 ASP A O 1
ATOM 877 N N . LEU A 1 110 ? 15.371 1.268 -16.569 1.00 84.38 110 LEU A N 1
ATOM 878 C CA . LEU A 1 110 ? 14.032 1.583 -16.070 1.00 84.38 110 LEU A CA 1
ATOM 879 C C . LEU A 1 110 ? 13.985 3.015 -15.524 1.00 84.38 110 LEU A C 1
ATOM 881 O O . LEU A 1 110 ? 14.840 3.418 -14.741 1.00 84.38 110 LEU A O 1
ATOM 885 N N . SER A 1 111 ? 12.968 3.786 -15.904 1.00 87.06 111 SER A N 1
ATOM 886 C CA . SER A 1 111 ? 12.779 5.133 -15.360 1.00 87.06 111 SER A CA 1
ATOM 887 C C . SER A 1 111 ? 12.075 5.114 -14.001 1.00 87.06 111 SER A C 1
ATOM 889 O O . SER A 1 111 ? 11.253 4.236 -13.722 1.00 87.06 111 SER A O 1
ATOM 891 N N . ASP A 1 112 ? 12.328 6.141 -13.189 1.00 87.62 112 ASP A N 1
ATOM 892 C CA . ASP A 1 112 ? 11.610 6.363 -11.929 1.00 87.62 112 ASP A CA 1
ATOM 893 C C . ASP A 1 112 ? 10.096 6.484 -12.162 1.00 87.62 112 ASP A C 1
ATOM 895 O O . ASP A 1 112 ? 9.323 5.855 -11.447 1.00 87.62 112 ASP A O 1
ATOM 899 N N . ASP A 1 113 ? 9.662 7.164 -13.230 1.00 88.06 113 ASP A N 1
ATOM 900 C CA . ASP A 1 113 ? 8.245 7.256 -13.622 1.00 88.06 113 ASP A CA 1
ATOM 901 C C . ASP A 1 113 ? 7.590 5.879 -13.813 1.00 88.06 113 ASP A C 1
ATOM 903 O O . ASP A 1 113 ? 6.405 5.677 -13.532 1.00 88.06 113 ASP A O 1
ATOM 907 N N . PHE A 1 114 ? 8.342 4.910 -14.341 1.00 86.69 114 PHE A N 1
ATOM 908 C CA . PHE A 1 114 ? 7.849 3.550 -14.525 1.00 86.69 114 PHE A CA 1
ATOM 909 C C . PHE A 1 114 ? 7.706 2.831 -13.179 1.00 86.69 114 PHE A C 1
ATOM 911 O O . PHE A 1 114 ? 6.699 2.160 -12.933 1.00 86.69 114 PHE A O 1
ATOM 918 N N . MET A 1 115 ? 8.678 3.022 -12.285 1.00 89.88 115 MET A N 1
ATOM 919 C CA . MET A 1 115 ? 8.639 2.499 -10.919 1.00 89.88 115 MET A CA 1
ATOM 920 C C . MET A 1 115 ? 7.500 3.115 -10.098 1.00 89.88 115 MET A C 1
ATOM 922 O O . MET A 1 115 ? 6.813 2.401 -9.365 1.00 89.88 115 MET A O 1
ATOM 926 N N . GLU A 1 116 ? 7.241 4.409 -10.265 1.00 89.44 116 GLU A N 1
ATOM 927 C CA . GLU A 1 116 ? 6.122 5.115 -9.643 1.00 89.44 116 GLU A CA 1
ATOM 928 C C . GLU A 1 116 ? 4.775 4.573 -10.121 1.00 89.44 116 GLU A C 1
ATOM 930 O O . GLU A 1 116 ? 3.921 4.248 -9.296 1.00 89.44 116 GLU A O 1
ATOM 935 N N . LYS A 1 117 ? 4.592 4.375 -11.432 1.00 87.00 117 LYS A N 1
ATOM 936 C CA . LYS A 1 117 ? 3.368 3.760 -11.978 1.00 87.00 117 LYS A CA 1
ATOM 937 C C . LYS A 1 117 ? 3.127 2.361 -11.419 1.00 87.00 117 LYS A C 1
ATOM 939 O O . LYS A 1 117 ? 2.003 2.038 -11.038 1.00 87.00 117 LYS A O 1
ATOM 944 N N . MET A 1 118 ? 4.177 1.542 -11.326 1.00 89.19 118 MET A N 1
ATOM 945 C CA . MET A 1 118 ? 4.088 0.222 -10.697 1.00 89.19 118 MET A CA 1
ATOM 946 C C . MET A 1 118 ? 3.691 0.330 -9.218 1.00 89.19 118 MET A C 1
ATOM 948 O O . MET A 1 118 ? 2.894 -0.473 -8.734 1.00 89.19 118 MET A O 1
ATOM 952 N N . PHE A 1 119 ? 4.236 1.303 -8.490 1.00 91.12 119 PHE A N 1
ATOM 953 C CA . PHE A 1 119 ? 3.910 1.500 -7.081 1.00 91.12 119 PHE A CA 1
ATOM 954 C C . PHE A 1 119 ? 2.465 1.963 -6.877 1.00 91.12 119 PHE A C 1
ATOM 956 O O . PHE A 1 119 ? 1.800 1.449 -5.984 1.00 91.12 119 PHE A O 1
ATOM 963 N N . ILE A 1 120 ? 1.939 2.829 -7.748 1.00 88.81 120 ILE A N 1
ATOM 964 C CA . ILE A 1 120 ? 0.521 3.223 -7.741 1.00 88.81 120 ILE A CA 1
ATOM 965 C C . ILE A 1 120 ? -0.387 2.006 -7.991 1.00 88.81 120 ILE A C 1
ATOM 967 O O . ILE A 1 120 ? -1.358 1.812 -7.258 1.00 88.81 120 ILE A O 1
ATOM 971 N N . ASP A 1 121 ? -0.057 1.155 -8.971 1.00 88.25 121 ASP A N 1
ATOM 972 C CA . ASP A 1 121 ? -0.772 -0.109 -9.229 1.00 88.25 121 ASP A CA 1
ATOM 973 C C . ASP A 1 121 ? -0.746 -1.044 -8.007 1.00 88.25 121 ASP A C 1
ATOM 975 O O . ASP A 1 121 ? -1.775 -1.581 -7.587 1.00 88.25 121 ASP A O 1
ATOM 979 N N . PHE A 1 122 ? 0.423 -1.193 -7.380 1.00 92.44 122 PHE A N 1
ATOM 980 C CA . PHE A 1 122 ? 0.568 -1.933 -6.130 1.00 92.44 122 PHE A CA 1
ATOM 981 C C . PHE A 1 122 ? -0.328 -1.357 -5.021 1.00 92.44 122 PHE A C 1
ATOM 983 O O . PHE A 1 122 ? -1.049 -2.114 -4.370 1.00 92.44 122 PHE A O 1
ATOM 990 N N . THR A 1 123 ? -0.326 -0.035 -4.816 1.00 91.62 123 THR A N 1
ATOM 991 C CA . THR A 1 123 ? -1.150 0.630 -3.798 1.00 91.62 123 THR A CA 1
ATOM 992 C C . THR A 1 123 ? -2.636 0.383 -4.038 1.00 91.62 123 THR A C 1
ATOM 994 O O . THR A 1 123 ? -3.355 0.051 -3.096 1.00 91.62 123 THR A O 1
ATOM 997 N N . PHE A 1 124 ? -3.096 0.469 -5.288 1.00 88.50 124 PHE A N 1
ATOM 998 C CA . PHE A 1 124 ? -4.481 0.171 -5.648 1.00 88.50 124 PHE A CA 1
ATOM 999 C C . PHE A 1 124 ? -4.868 -1.273 -5.300 1.00 88.50 124 PHE A C 1
ATOM 1001 O O . PHE A 1 124 ? -5.859 -1.507 -4.600 1.00 88.50 124 PHE A O 1
ATOM 1008 N N . LYS A 1 125 ? -4.060 -2.251 -5.729 1.00 88.62 125 LYS A N 1
ATOM 1009 C CA . LYS A 1 125 ? -4.294 -3.676 -5.441 1.00 88.62 125 LYS A CA 1
ATOM 1010 C C . LYS A 1 125 ? -4.278 -3.961 -3.945 1.00 88.62 125 LYS A C 1
ATOM 1012 O O . LYS A 1 125 ? -5.096 -4.740 -3.454 1.00 88.62 125 LYS A O 1
ATOM 1017 N N . LEU A 1 126 ? -3.390 -3.296 -3.212 1.00 91.31 126 LEU A N 1
ATOM 1018 C CA . LEU A 1 126 ? -3.280 -3.442 -1.770 1.00 91.31 126 LEU A CA 1
ATOM 1019 C C . LEU A 1 126 ? -4.517 -2.892 -1.048 1.00 91.31 126 LEU A C 1
ATOM 1021 O O . LEU A 1 126 ? -5.044 -3.552 -0.152 1.00 91.31 126 LEU A O 1
ATOM 1025 N N . ILE A 1 127 ? -5.014 -1.722 -1.460 1.00 89.06 127 ILE A N 1
ATOM 1026 C CA . ILE A 1 127 ? -6.259 -1.142 -0.939 1.00 89.06 127 ILE A CA 1
ATOM 1027 C C . ILE A 1 127 ? -7.436 -2.074 -1.218 1.00 89.06 127 ILE A C 1
ATOM 1029 O O . ILE A 1 127 ? -8.204 -2.356 -0.301 1.00 89.06 127 ILE A O 1
ATOM 1033 N N . CYS A 1 128 ? -7.551 -2.613 -2.436 1.00 85.19 128 CYS A N 1
ATOM 1034 C CA . CYS A 1 128 ? -8.586 -3.592 -2.775 1.00 85.19 128 CYS A CA 1
ATOM 1035 C C . CYS A 1 128 ? -8.525 -4.824 -1.861 1.00 85.19 128 CYS A C 1
ATOM 1037 O O . CYS A 1 128 ? -9.550 -5.243 -1.318 1.00 85.19 128 CYS A O 1
ATOM 1039 N N . ALA A 1 129 ? -7.321 -5.364 -1.642 1.00 86.31 129 ALA A N 1
ATOM 1040 C CA . ALA A 1 129 ? -7.101 -6.516 -0.775 1.00 86.31 129 ALA A CA 1
ATOM 1041 C C . ALA A 1 129 ? -7.490 -6.225 0.683 1.00 86.31 129 ALA A C 1
ATOM 1043 O O . ALA A 1 129 ? -8.124 -7.056 1.331 1.00 86.31 129 ALA A O 1
ATOM 1044 N N . PHE A 1 130 ? -7.158 -5.039 1.200 1.00 85.06 130 PHE A N 1
ATOM 1045 C CA . PHE A 1 130 ? -7.524 -4.642 2.560 1.00 85.06 130 PHE A CA 1
ATOM 1046 C C . PHE A 1 130 ? -9.024 -4.396 2.693 1.00 85.06 130 PHE A C 1
ATOM 1048 O O . PHE A 1 130 ? -9.611 -4.822 3.681 1.00 85.06 130 PHE A O 1
ATOM 1055 N N . ALA A 1 131 ? -9.638 -3.741 1.709 1.00 79.88 131 ALA A N 1
ATOM 1056 C CA . ALA A 1 131 ? -11.065 -3.439 1.671 1.00 79.88 131 ALA A CA 1
ATOM 1057 C C . ALA A 1 131 ? -11.952 -4.667 1.397 1.00 79.88 131 ALA A C 1
ATOM 1059 O O . ALA A 1 131 ? -13.172 -4.566 1.517 1.00 79.88 131 ALA A O 1
ATOM 1060 N N . GLY A 1 132 ? -11.372 -5.813 1.025 1.00 76.88 132 GLY A N 1
ATOM 1061 C CA . GLY A 1 132 ? -12.129 -7.013 0.663 1.00 76.88 132 GLY A CA 1
ATOM 1062 C C . GLY A 1 132 ? -12.945 -6.842 -0.622 1.00 76.88 132 GLY A C 1
ATOM 1063 O O . GLY A 1 132 ? -13.966 -7.510 -0.801 1.00 76.88 132 GLY A O 1
ATOM 1064 N N . VAL A 1 133 ? -12.518 -5.936 -1.506 1.00 74.31 133 VAL A N 1
ATOM 1065 C CA . VAL A 1 133 ? -13.163 -5.698 -2.800 1.00 74.31 133 VAL A CA 1
ATOM 1066 C C . VAL A 1 133 ? -12.825 -6.865 -3.722 1.00 74.31 133 VAL A C 1
ATOM 1068 O O . VAL A 1 133 ? -11.656 -7.161 -3.966 1.00 74.31 133 VAL A O 1
ATOM 1071 N N . LYS A 1 134 ? -13.855 -7.559 -4.216 1.00 67.12 134 LYS A N 1
ATOM 1072 C CA . LYS A 1 134 ? -13.675 -8.633 -5.199 1.00 67.12 134 LYS A CA 1
ATOM 1073 C C . LYS A 1 134 ? -13.410 -8.024 -6.571 1.00 67.12 134 LYS A C 1
ATOM 1075 O O . LYS A 1 134 ? -14.056 -7.049 -6.947 1.00 67.12 134 LYS A O 1
ATOM 1080 N N . ASP A 1 135 ? -12.498 -8.634 -7.3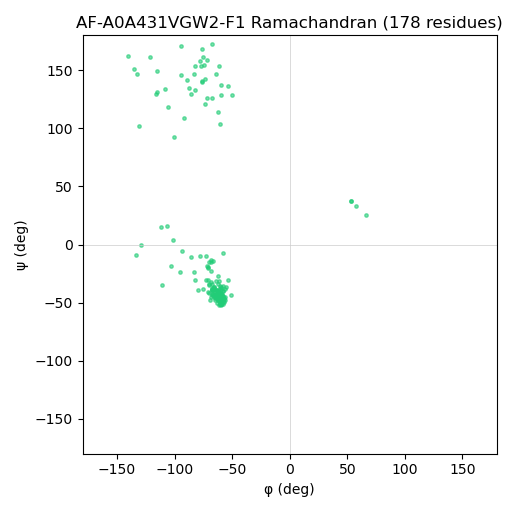19 1.00 58.97 135 ASP A N 1
ATOM 1081 C CA . ASP A 1 135 ? -12.225 -8.252 -8.701 1.00 58.97 135 ASP A CA 1
ATOM 1082 C C . ASP A 1 135 ? -13.493 -8.481 -9.544 1.00 58.97 135 ASP A C 1
ATOM 1084 O O . ASP A 1 135 ? -14.001 -9.601 -9.646 1.00 58.97 135 ASP A O 1
ATOM 1088 N N . THR A 1 136 ? -14.076 -7.400 -10.058 1.00 56.00 136 THR A N 1
ATOM 1089 C CA . THR A 1 136 ? -15.300 -7.409 -10.874 1.00 56.00 136 THR A CA 1
ATOM 1090 C C . THR A 1 136 ? -15.002 -6.777 -12.225 1.00 56.00 136 THR A C 1
ATOM 1092 O O . THR A 1 136 ? -14.057 -6.014 -12.358 1.00 56.00 136 THR A O 1
ATOM 1095 N N . SER A 1 137 ? -15.834 -7.011 -13.241 1.00 51.97 137 SER A N 1
ATOM 1096 C CA . SER A 1 137 ? -15.652 -6.432 -14.585 1.00 51.97 137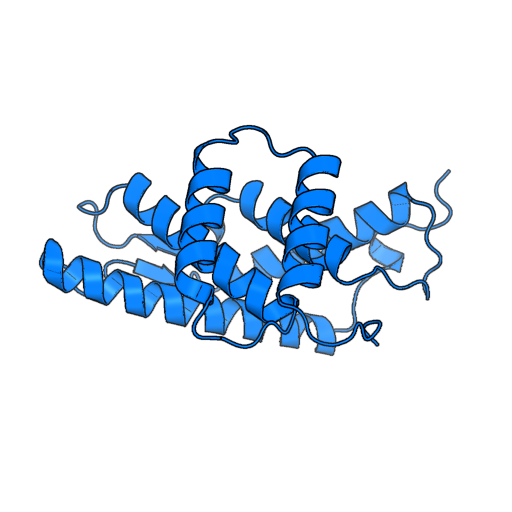 SER A CA 1
ATOM 1097 C C . SER A 1 137 ? -15.613 -4.891 -14.633 1.00 51.97 137 SER A C 1
ATOM 1099 O O . SER A 1 137 ? -15.356 -4.328 -15.693 1.00 51.97 137 SER A O 1
ATOM 1101 N N . GLN A 1 138 ? -15.887 -4.202 -13.519 1.00 54.81 138 GLN A N 1
ATOM 1102 C CA . GLN A 1 138 ? -15.818 -2.745 -13.384 1.00 54.81 138 GLN A CA 1
ATOM 1103 C C . GLN A 1 138 ? -14.465 -2.228 -12.854 1.00 54.81 138 GLN A C 1
ATOM 1105 O O . GLN A 1 138 ? -14.259 -1.015 -12.842 1.00 54.81 138 GLN A O 1
ATOM 1110 N N . THR A 1 139 ? -13.525 -3.100 -12.463 1.00 61.69 139 THR A N 1
ATOM 1111 C CA . THR A 1 139 ? -12.247 -2.699 -11.842 1.00 61.69 139 THR A CA 1
ATOM 1112 C C . THR A 1 139 ? -11.341 -1.877 -12.758 1.00 61.69 139 THR A C 1
ATOM 1114 O O . THR A 1 139 ? -10.685 -0.960 -12.276 1.00 61.69 139 THR A O 1
ATOM 1117 N N . GLY A 1 140 ? -11.373 -2.096 -14.078 1.00 65.12 140 GLY A N 1
ATOM 1118 C CA . GLY A 1 140 ? -10.474 -1.409 -15.019 1.00 65.12 140 GLY A CA 1
ATOM 1119 C C . GLY A 1 140 ? -10.682 0.110 -15.148 1.00 65.12 140 GLY A C 1
ATOM 1120 O O . GLY A 1 140 ? -9.712 0.859 -15.226 1.00 65.12 140 GLY A O 1
ATOM 1121 N N . ASN A 1 141 ? -11.929 0.602 -15.133 1.00 67.00 141 ASN A N 1
ATOM 1122 C CA . ASN A 1 141 ? -12.186 2.053 -15.184 1.00 67.00 141 ASN A CA 1
ATOM 1123 C C . ASN A 1 141 ? -11.789 2.747 -13.875 1.00 67.00 141 ASN A C 1
ATOM 1125 O O . ASN A 1 141 ? -11.365 3.896 -13.885 1.00 67.00 141 ASN A O 1
ATOM 1129 N N . LEU A 1 142 ? -11.895 2.034 -12.757 1.00 68.62 142 LEU A N 1
ATOM 1130 C CA . LEU A 1 142 ? -11.578 2.555 -11.429 1.00 68.62 142 LEU A CA 1
ATOM 1131 C C . LEU A 1 142 ? -10.092 2.561 -11.153 1.00 68.62 142 LEU A C 1
ATOM 1133 O O . LEU A 1 142 ? -9.602 3.504 -10.553 1.00 68.62 142 LEU A O 1
ATOM 1137 N N . GLU A 1 143 ? -9.385 1.525 -11.594 1.00 75.44 143 GLU A N 1
ATOM 1138 C CA . GLU A 1 143 ? -7.930 1.500 -11.566 1.00 75.44 143 GLU A CA 1
ATOM 1139 C C . GLU A 1 143 ? -7.383 2.708 -12.335 1.00 75.44 143 GLU A C 1
ATOM 1141 O O . GLU A 1 143 ? -6.541 3.440 -11.818 1.00 75.44 143 GLU A O 1
ATOM 1146 N N . ARG A 1 144 ? -7.941 2.988 -13.521 1.00 77.56 144 ARG A N 1
ATOM 1147 C CA . ARG A 1 144 ? -7.608 4.185 -14.299 1.00 77.56 144 ARG A CA 1
ATOM 1148 C C . ARG A 1 144 ? -7.918 5.475 -13.534 1.00 77.56 144 ARG A C 1
ATOM 1150 O O . ARG A 1 144 ? -7.050 6.336 -13.440 1.00 77.56 144 ARG A O 1
ATOM 1157 N N . ASP A 1 145 ? -9.130 5.632 -13.005 1.00 74.00 145 ASP A N 1
ATOM 1158 C CA . ASP A 1 145 ? -9.526 6.864 -12.307 1.00 74.00 145 ASP A CA 1
ATOM 1159 C C . ASP A 1 145 ? -8.714 7.066 -11.014 1.00 74.00 145 ASP A C 1
ATOM 1161 O O . ASP A 1 145 ? -8.296 8.182 -10.716 1.00 74.00 145 ASP A O 1
ATOM 1165 N N . PHE A 1 146 ? -8.392 5.986 -10.294 1.00 81.12 146 PHE A N 1
ATOM 1166 C CA . PHE A 1 146 ? -7.479 5.999 -9.152 1.00 81.12 146 PHE A CA 1
ATOM 1167 C C . PHE A 1 146 ? -6.083 6.466 -9.570 1.00 81.12 146 PHE A C 1
ATOM 1169 O O . PHE A 1 146 ? -5.528 7.359 -8.936 1.00 81.12 146 PHE A O 1
ATOM 1176 N N . GLN A 1 147 ? -5.529 5.914 -10.653 1.00 80.44 147 GLN A N 1
ATOM 1177 C CA . GLN A 1 147 ? -4.231 6.331 -11.186 1.00 80.44 147 GLN A CA 1
ATOM 1178 C C . GLN A 1 147 ? -4.221 7.817 -11.566 1.00 80.44 147 GLN A C 1
ATOM 1180 O O . GLN A 1 147 ? -3.277 8.519 -11.207 1.00 80.44 147 GLN A O 1
ATOM 1185 N N . ILE A 1 148 ? -5.275 8.312 -12.227 1.00 77.88 148 ILE A N 1
ATOM 1186 C CA . ILE A 1 148 ? -5.427 9.738 -12.557 1.00 77.88 148 ILE A CA 1
ATOM 1187 C C . ILE A 1 148 ? -5.445 10.572 -11.274 1.00 77.88 148 ILE A C 1
ATOM 1189 O O . ILE A 1 148 ? -4.651 11.497 -11.135 1.00 77.88 148 ILE A O 1
ATOM 1193 N N . CYS A 1 149 ? -6.284 10.213 -10.299 1.00 75.94 149 CYS A N 1
ATOM 1194 C CA . CYS A 1 149 ? -6.382 10.947 -9.039 1.00 75.94 149 CYS A CA 1
ATOM 1195 C C . CYS A 1 149 ? -5.056 10.990 -8.2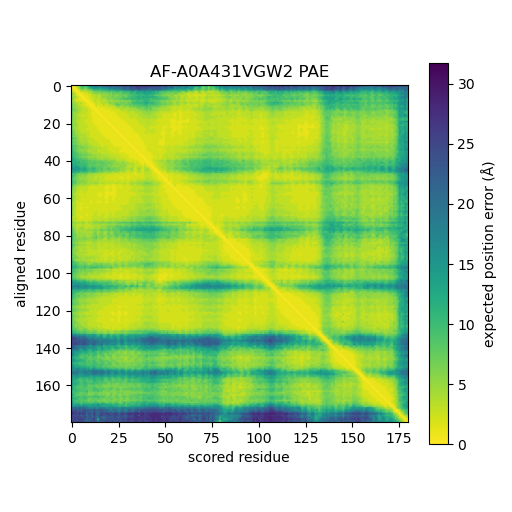68 1.00 75.94 149 CYS A C 1
ATOM 1197 O O . CYS A 1 149 ? -4.736 12.031 -7.694 1.00 75.94 149 CYS A O 1
ATOM 1199 N N . MET A 1 150 ? -4.301 9.888 -8.255 1.00 80.06 150 MET A N 1
ATOM 1200 C CA . MET A 1 150 ? -2.986 9.804 -7.611 1.00 80.06 150 MET A CA 1
ATOM 1201 C C . MET A 1 150 ? -1.920 10.619 -8.344 1.00 80.06 150 MET A C 1
ATOM 1203 O O . MET A 1 150 ? -1.037 11.175 -7.700 1.00 80.06 150 MET A O 1
ATOM 1207 N N . HIS A 1 151 ? -2.001 10.702 -9.672 1.00 76.12 151 HIS A N 1
ATOM 1208 C CA . HIS A 1 151 ? -1.072 11.483 -10.483 1.00 76.12 151 HIS A CA 1
ATOM 1209 C C . HIS A 1 151 ? -1.347 12.993 -10.399 1.00 76.12 151 HIS A C 1
ATOM 1211 O O . HIS A 1 151 ? -0.414 13.789 -10.349 1.00 76.12 151 HIS A O 1
ATOM 1217 N N . GLU A 1 152 ? -2.620 13.395 -10.360 1.00 72.69 152 GLU A N 1
ATOM 1218 C CA . GLU A 1 152 ? -3.028 14.807 -10.360 1.00 72.69 152 GLU A CA 1
ATOM 1219 C C . GLU A 1 152 ? -2.984 15.467 -8.972 1.00 72.69 152 GLU A C 1
ATOM 1221 O O . GLU A 1 152 ? -2.859 16.689 -8.879 1.00 72.69 152 GLU A O 1
ATOM 1226 N N . ASN A 1 153 ? -3.066 14.697 -7.879 1.00 67.44 153 ASN A N 1
ATOM 1227 C CA . ASN A 1 153 ? -3.031 15.246 -6.520 1.00 67.44 153 ASN A CA 1
ATOM 1228 C C . ASN A 1 153 ? -1.655 15.090 -5.872 1.00 67.44 153 ASN A C 1
ATOM 1230 O O . ASN A 1 153 ? -1.392 14.128 -5.154 1.00 67.44 153 ASN A O 1
ATOM 1234 N N . SER A 1 154 ? -0.811 16.112 -6.022 1.00 59.12 154 SER A N 1
ATOM 1235 C CA . SER A 1 154 ? 0.481 16.192 -5.325 1.00 59.12 154 SER A CA 1
ATOM 1236 C C . SER A 1 154 ? 0.354 16.388 -3.805 1.00 59.12 154 SER A C 1
ATOM 1238 O O . SER A 1 154 ? 1.327 16.207 -3.078 1.00 59.12 154 SER A O 1
ATOM 1240 N N . PHE A 1 155 ? -0.832 16.770 -3.311 1.00 65.00 155 PHE A N 1
ATOM 1241 C CA . PHE A 1 155 ? -1.115 16.976 -1.890 1.00 65.00 155 PHE A CA 1
ATOM 1242 C C . PHE A 1 155 ? -2.399 16.256 -1.482 1.00 65.00 155 PHE A C 1
ATOM 1244 O O . PHE A 1 155 ? -3.507 16.736 -1.715 1.00 65.00 155 PHE A O 1
ATOM 1251 N N . MET A 1 156 ? -2.244 15.109 -0.828 1.00 72.94 156 MET A N 1
ATOM 1252 C CA . MET A 1 156 ? -3.359 14.337 -0.295 1.00 72.94 156 MET A CA 1
ATOM 1253 C C . MET A 1 156 ? -3.643 14.745 1.153 1.00 72.94 156 MET A C 1
ATOM 1255 O O . MET A 1 156 ? -2.856 14.448 2.051 1.00 72.94 156 MET A O 1
ATOM 1259 N N . THR A 1 157 ? -4.759 15.432 1.403 1.00 75.00 157 THR A N 1
ATOM 1260 C CA . THR A 1 157 ? -5.188 15.727 2.780 1.00 75.00 157 THR A CA 1
ATOM 1261 C C . THR A 1 157 ? -5.823 14.494 3.427 1.00 75.00 157 THR A C 1
ATOM 1263 O O . THR A 1 157 ? -6.401 13.647 2.742 1.00 75.00 157 THR A O 1
ATOM 1266 N N . ASP A 1 158 ? -5.772 14.405 4.762 1.00 72.62 158 ASP A N 1
ATOM 1267 C CA . ASP A 1 158 ? -6.416 13.314 5.513 1.00 72.62 158 ASP A CA 1
ATOM 1268 C C . ASP A 1 158 ? -7.934 13.251 5.234 1.00 72.62 158 ASP A C 1
ATOM 1270 O O . ASP A 1 158 ? -8.509 12.165 5.135 1.00 72.62 158 ASP A O 1
ATOM 1274 N N . GLU A 1 159 ? -8.580 14.411 5.058 1.00 74.19 159 GLU A N 1
ATOM 1275 C CA . GLU A 1 159 ? -9.998 14.517 4.690 1.00 74.19 159 GLU A CA 1
ATOM 1276 C C . GLU A 1 159 ? -10.272 13.964 3.290 1.00 74.19 159 GLU A C 1
ATOM 1278 O O . GLU A 1 159 ? -11.215 13.189 3.112 1.00 74.19 159 GLU A O 1
ATOM 1283 N N . TRP A 1 160 ? -9.431 14.309 2.310 1.00 79.88 160 TRP A N 1
ATOM 1284 C CA . TRP A 1 160 ? -9.557 13.805 0.945 1.00 79.88 160 TRP A CA 1
ATOM 1285 C C . TRP A 1 160 ? -9.362 12.290 0.896 1.00 79.88 160 TRP A C 1
ATOM 1287 O O . TRP A 1 160 ? -10.179 11.588 0.301 1.00 79.88 160 TRP A O 1
ATOM 1297 N N . ALA A 1 161 ? -8.338 11.768 1.582 1.00 79.00 161 ALA A N 1
ATOM 1298 C CA . ALA A 1 161 ? -8.062 10.334 1.635 1.00 79.00 161 ALA A CA 1
ATOM 1299 C C . ALA A 1 161 ? -9.238 9.563 2.249 1.00 79.00 161 ALA A C 1
ATOM 1301 O O . ALA A 1 161 ? -9.662 8.539 1.711 1.00 79.00 161 ALA A O 1
ATOM 1302 N N . CYS A 1 162 ? -9.815 10.078 3.341 1.00 75.69 162 CYS A N 1
ATOM 1303 C CA . CYS A 1 162 ? -10.999 9.482 3.955 1.00 75.69 162 CYS A CA 1
ATOM 1304 C C . CYS A 1 162 ? -12.203 9.517 3.009 1.00 75.69 162 CYS A C 1
ATOM 1306 O O . CYS A 1 162 ? -12.818 8.479 2.784 1.00 75.69 162 CYS A O 1
ATOM 1308 N N . TRP A 1 163 ? -12.520 10.674 2.421 1.00 79.00 163 TRP A N 1
ATOM 1309 C CA . TRP A 1 163 ? -13.655 10.818 1.506 1.00 79.00 163 TRP A CA 1
ATOM 1310 C C . TRP A 1 163 ? -13.540 9.909 0.273 1.00 79.00 163 TRP A C 1
ATOM 1312 O O . TRP A 1 163 ? -14.518 9.258 -0.117 1.00 79.00 163 TRP A O 1
ATOM 1322 N N . MET A 1 164 ? -12.346 9.825 -0.317 1.00 79.44 164 MET A N 1
ATOM 1323 C CA . MET A 1 164 ? -12.079 8.997 -1.492 1.00 79.44 164 MET A CA 1
ATOM 1324 C C . MET A 1 164 ? -12.252 7.510 -1.159 1.00 79.44 164 MET A C 1
ATOM 1326 O O . MET A 1 164 ? -12.966 6.797 -1.865 1.00 79.44 164 MET A O 1
ATOM 1330 N N . MET A 1 165 ? -11.721 7.060 -0.018 1.00 83.56 165 MET A N 1
ATOM 1331 C CA . MET A 1 165 ? -11.872 5.677 0.450 1.00 83.56 165 MET A CA 1
ATOM 1332 C C . MET A 1 165 ? -13.309 5.326 0.846 1.00 83.56 165 MET A C 1
ATOM 1334 O O . MET A 1 165 ? -13.779 4.236 0.523 1.00 83.56 165 MET A O 1
ATOM 1338 N N . THR A 1 166 ? -14.038 6.242 1.490 1.00 79.88 166 THR A N 1
ATOM 1339 C CA . THR A 1 166 ? -15.475 6.090 1.761 1.00 79.88 166 THR A CA 1
ATOM 1340 C C . THR A 1 166 ? -16.248 5.861 0.467 1.00 79.88 166 THR A C 1
ATOM 1342 O O . THR A 1 166 ? -17.076 4.953 0.386 1.00 79.88 166 THR A O 1
ATOM 1345 N N . SER A 1 167 ? -15.987 6.686 -0.549 1.00 74.81 167 SER A N 1
ATOM 1346 C CA . SER A 1 167 ? -16.663 6.607 -1.846 1.00 74.81 167 SER A CA 1
ATOM 1347 C C . SER A 1 167 ? -16.323 5.303 -2.567 1.00 74.81 167 SER A C 1
ATOM 1349 O O . SER A 1 167 ? -17.221 4.617 -3.056 1.00 74.81 167 SER A O 1
ATOM 1351 N N . PHE A 1 168 ? -15.049 4.911 -2.544 1.00 77.38 168 PHE A N 1
ATOM 1352 C CA . PHE A 1 168 ? -14.560 3.660 -3.114 1.00 77.38 168 PHE A CA 1
ATOM 1353 C C . PHE A 1 168 ? -15.218 2.427 -2.470 1.00 77.38 168 PHE A C 1
ATOM 1355 O O . PHE A 1 168 ? -15.786 1.586 -3.165 1.00 77.38 168 PHE A O 1
ATOM 1362 N N . ILE A 1 169 ? -15.226 2.338 -1.136 1.00 77.12 169 ILE A N 1
ATOM 1363 C CA . ILE A 1 169 ? -15.812 1.196 -0.416 1.00 77.12 169 ILE A CA 1
ATOM 1364 C C . ILE A 1 169 ? -17.331 1.149 -0.586 1.00 77.12 169 ILE A C 1
ATOM 1366 O O . ILE A 1 169 ? -17.883 0.069 -0.757 1.00 77.12 169 ILE A O 1
ATOM 1370 N N . LYS A 1 170 ? -18.026 2.293 -0.572 1.00 72.81 170 LYS A N 1
ATOM 1371 C CA . LYS A 1 170 ? -19.480 2.321 -0.809 1.00 72.81 170 LYS A CA 1
ATOM 1372 C C . LYS A 1 170 ? -19.859 1.815 -2.196 1.00 72.81 170 LYS A C 1
ATOM 1374 O O . LYS A 1 170 ? -20.926 1.228 -2.345 1.00 72.81 170 LYS A O 1
ATOM 1379 N N . ALA A 1 171 ? -19.017 2.067 -3.192 1.00 69.12 171 ALA A N 1
ATOM 1380 C CA . ALA A 1 171 ? -19.282 1.656 -4.560 1.00 69.12 171 ALA A CA 1
ATOM 1381 C C . ALA A 1 171 ? -18.912 0.182 -4.827 1.00 69.12 171 ALA A C 1
ATOM 1383 O O . ALA A 1 171 ? -19.584 -0.451 -5.638 1.00 69.12 171 ALA A O 1
ATOM 1384 N N . TYR A 1 172 ? -17.901 -0.378 -4.139 1.00 68.50 172 TYR A N 1
ATOM 1385 C CA . TYR A 1 172 ? -17.314 -1.684 -4.512 1.00 68.50 172 TYR A CA 1
ATOM 1386 C C . TYR A 1 172 ? -17.087 -2.681 -3.366 1.00 68.50 172 TYR A C 1
ATOM 1388 O O . TYR A 1 172 ? -16.753 -3.842 -3.609 1.00 68.50 172 TYR A O 1
ATOM 1396 N N . GLY A 1 173 ? -17.257 -2.262 -2.116 1.00 60.41 173 GLY A N 1
ATOM 1397 C CA . GLY A 1 173 ? -17.187 -3.142 -0.954 1.00 60.41 173 GLY A CA 1
ATOM 1398 C C . GLY A 1 173 ? -18.430 -4.026 -0.818 1.00 60.41 173 GLY A C 1
ATOM 1399 O O . GLY A 1 173 ? -19.523 -3.681 -1.265 1.00 60.41 173 GLY A O 1
ATOM 1400 N N . GLY A 1 174 ? -18.276 -5.181 -0.165 1.00 55.91 174 GLY A N 1
ATOM 1401 C CA . GLY A 1 174 ? -19.423 -5.959 0.316 1.00 55.91 174 GLY A CA 1
ATOM 1402 C C . GLY A 1 174 ? -20.182 -5.236 1.447 1.00 55.91 174 GLY A C 1
ATOM 1403 O O . GLY A 1 174 ? -19.706 -4.215 1.950 1.00 55.91 174 GLY A O 1
ATOM 1404 N N . PRO A 1 175 ? -21.347 -5.756 1.891 1.00 50.72 175 PRO A N 1
ATOM 1405 C CA . PRO A 1 175 ? -22.068 -5.213 3.043 1.00 50.72 175 PRO A CA 1
ATOM 1406 C C . PRO A 1 175 ? -21.129 -5.051 4.244 1.00 50.72 175 PRO A C 1
ATOM 1408 O O . PRO A 1 175 ? -20.401 -5.978 4.597 1.00 50.72 175 PRO A O 1
ATOM 1411 N N . MET A 1 176 ? -21.130 -3.854 4.833 1.00 46.69 176 MET A N 1
ATOM 1412 C CA . MET A 1 176 ? -20.140 -3.405 5.813 1.00 46.69 176 MET A CA 1
ATOM 1413 C C . MET A 1 176 ? -20.123 -4.287 7.072 1.00 46.69 176 MET A C 1
ATOM 1415 O O . MET A 1 176 ? -20.977 -4.152 7.945 1.00 46.69 176 MET A O 1
ATOM 1419 N N . GLY A 1 177 ? -19.122 -5.161 7.186 1.00 47.47 177 GLY A N 1
ATOM 1420 C CA . GLY A 1 177 ? -18.731 -5.774 8.453 1.00 47.47 177 GLY A CA 1
ATOM 1421 C C . GLY A 1 177 ? -17.715 -4.886 9.171 1.00 47.47 177 GLY A C 1
ATOM 1422 O O . GLY A 1 177 ? -16.770 -4.397 8.555 1.00 47.47 177 GLY A O 1
ATOM 1423 N N . CYS A 1 178 ? -17.892 -4.659 10.471 1.00 41.72 178 CYS A N 1
ATOM 1424 C CA . CYS A 1 178 ? -16.826 -4.098 11.299 1.00 41.72 178 CYS A CA 1
ATOM 1425 C C . CYS A 1 178 ? -15.703 -5.139 11.412 1.00 41.72 178 CYS A C 1
ATOM 1427 O O . CYS A 1 178 ? -15.990 -6.259 11.828 1.00 41.72 178 CYS A O 1
ATOM 1429 N N . GLU A 1 179 ? -14.450 -4.791 11.084 1.00 45.53 179 GLU A N 1
ATOM 1430 C CA . GLU A 1 179 ? -13.311 -5.706 11.297 1.00 45.53 179 GLU A CA 1
ATOM 1431 C C . GLU A 1 179 ? -13.276 -6.183 12.756 1.00 45.53 179 GLU A C 1
ATOM 1433 O O . GLU A 1 179 ? -13.488 -5.375 13.665 1.00 45.53 179 GLU A O 1
ATOM 1438 N N . GLU A 1 180 ? -13.028 -7.480 12.975 1.00 38.53 180 GLU A N 1
ATOM 1439 C CA . GLU A 1 180 ? -12.910 -8.074 14.312 1.00 38.53 180 GLU A CA 1
ATOM 1440 C C . GLU A 1 180 ? -11.605 -7.761 15.061 1.00 38.53 180 GLU A C 1
ATOM 1442 O O . GLU A 1 180 ? -10.521 -7.706 14.430 1.00 38.53 180 GLU A O 1
#

Solvent-accessible surface area (backbone atoms only — not comparable to full-atom values): 10243 Å² total; per-residue (Å²): 129,72,94,56,56,54,77,70,55,64,74,54,68,69,59,50,51,53,50,27,52,55,45,41,55,43,48,52,54,41,36,54,54,47,26,53,48,37,32,73,78,68,70,32,77,71,34,47,43,77,40,96,57,15,37,55,50,52,46,51,51,33,52,49,53,52,18,47,51,37,39,78,67,71,55,56,86,84,61,76,75,55,68,33,55,53,43,22,49,44,52,48,45,53,70,77,39,60,49,72,62,37,39,42,77,72,44,89,88,61,54,67,71,56,49,48,53,50,39,52,53,33,51,51,54,45,42,33,62,74,60,60,37,71,96,49,100,66,48,68,66,48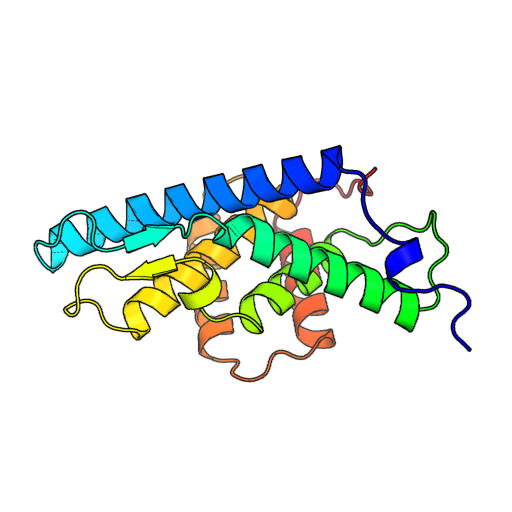,54,50,51,49,51,48,52,62,69,72,45,91,73,82,47,74,68,55,37,33,52,54,31,43,54,50,42,72,75,53,34,66,86,87,72,79,78,130

Radius of gyration: 17.0 Å; Cα contacts (8 Å, |Δi|>4): 164; chains: 1; bounding box: 42×30×52 Å

Secondary structure (DSSP, 8-state):
--SS-GGGGPPPHHHHHHHHHHHHHHHHHHHHHHHHHHHHHH--SS-EEE-TTHHHHHHHHHHHHHHHHHHHTT--TTPPPPHHHHHHHHHHHHHHS-GGGTEEE--TTS-HHHHHHHHHHHHHHHHHHHHT----TTHHHHHHHHHHHHHH-S---HHHHHHHHHHHHHHHSPS-PPP-

Organism: NCBI:txid2496639